Protein AF-B6TJ90-F1 (afdb_monomer)

InterPro domains:
  IPR001951 Histone H4 [PR00623] (85-96)
  IPR001951 Histone H4 [PR00623] (100-119)
  IPR001951 Histone H4 [PR00623] (120-140)
  IPR001951 Histone H4 [PR00623] (142-156)
  IPR001951 Histone H4 [PR00623] (157-169)
  IPR001951 Histone H4 [PR00623] (169-180)
  IPR001951 Histone H4 [PTHR10484] (84-182)
  IPR001951 Histone H4 [SM00417] (96-170)
  IPR001951 Histone H4 [cd22912] (102-180)
  IPR005455 Profilin, eukaryotic type [SM00392] (1-123)
  IPR005455 Profilin, eukaryotic type [cd00148] (2-82)
  IPR009072 Histone-fold [G3DSA:1.10.20.10] (100-183)
  IPR009072 Histone-fold [SSF47113] (84-182)
  IPR019809 Histone H4, conserved site [PS00047] (95-99)
  IPR027310 Profilin conserved site [PS00414] (1-8)
  IPR035425 CENP-T/Histone H4, histone fold [PF15511] (124-176)
  IPR036140 Profilin superfamily [SSF55770] (2-90)
  IPR048278 Profilin [PF00235] (1-90)

Mean predicted aligned error: 16.26 Å

Sequence (183 aa):
MSWQAYVDDHLLCDIEGQHLSAAAIVGHDGSVWAQSENFPELKPEEVAGMIKDFDEPGTLAPTGLFVGGTKYMVIQGEPGVVIRGKKGTGLGKGGAKRHRKVLRDNIQGITKPAIRRLARRGGVKRISGLIYEETRGVLKIFLENVIRDAVTYTEHARRKTVTAMDVVYALKRQGRTLYGFGG

Nearest PDB structures (foldseek):
  5fef-assembly1_A  TM=9.874E-01  e=3.430E-15  Zea mays
  3nul-assembly1_A  TM=9.889E-01  e=3.724E-13  unclassified
  6iqf-assembly1_A  TM=9.971E-01  e=1.241E-12  Arabidopsis thaliana
  7kyw-assembly1_A-2  TM=9.953E-01  e=2.490E-12  Phleum pratense
  6iqi-assembly1_A  TM=9.919E-01  e=3.209E-12  Arabidopsis thaliana

Secondary structure (DSSP, 8-state):
--HHHHIIIIISS-BTTB--S--EEE-TTS-EEEE-TTPPPPPHHHHHHHHHHHHSTTTTTTT-EEETTEEEEEEEEETTTEEEEE-S-S--SS----PPP----GGGGS-HHHHHHHHHHTT-----TTHHHHHHHHHHHHHHHHHHHHHHHHHHTT-SS--HHHHHHHHHHTT----S---

pLDDT: mean 88.93, std 11.3, range [44.31, 98.38]

Organism: Zea mays (NCBI:txid4577)

Structure (mmCIF, N/CA/C/O backbone):
data_AF-B6TJ90-F1
#
_entry.id   AF-B6TJ90-F1
#
loop_
_atom_site.group_PDB
_atom_site.id
_atom_site.type_symbol
_atom_site.label_atom_id
_atom_site.label_alt_id
_atom_site.label_comp_id
_atom_site.label_asym_id
_atom_site.label_entity_id
_atom_site.label_seq_id
_atom_site.pdbx_PDB_ins_code
_atom_site.Cartn_x
_atom_site.Cartn_y
_atom_site.Cartn_z
_atom_site.occupancy
_atom_site.B_iso_or_equiv
_atom_site.auth_seq_id
_atom_site.auth_comp_id
_atom_site.auth_asym_id
_atom_site.auth_atom_id
_atom_site.pdbx_PDB_model_num
ATOM 1 N N . MET A 1 1 ? -47.253 0.071 36.137 1.00 69.38 1 MET A N 1
ATOM 2 C CA . MET A 1 1 ? -46.081 -0.802 35.911 1.00 69.38 1 MET A CA 1
ATOM 3 C C . MET A 1 1 ? -44.948 -0.300 36.786 1.00 69.38 1 MET A C 1
ATOM 5 O O . MET A 1 1 ? -44.839 0.911 36.934 1.00 69.38 1 MET A O 1
ATOM 9 N N . SER A 1 2 ? -44.182 -1.187 37.423 1.00 90.44 2 SER A N 1
ATOM 10 C CA . SER A 1 2 ? -42.987 -0.786 38.178 1.00 90.44 2 SER A CA 1
ATOM 11 C C . SER A 1 2 ? -41.840 -0.470 37.215 1.00 90.44 2 SER A C 1
ATOM 13 O O . SER A 1 2 ? -41.801 -0.999 36.105 1.00 90.44 2 SER A O 1
ATOM 15 N N . TRP A 1 3 ? -40.894 0.373 37.637 1.00 90.06 3 TRP A N 1
ATOM 16 C CA . TRP A 1 3 ? -39.681 0.644 36.858 1.00 90.06 3 TRP A CA 1
ATOM 17 C C . TRP A 1 3 ? -38.870 -0.628 36.585 1.00 90.06 3 TRP A C 1
ATOM 19 O O . TRP A 1 3 ? -38.311 -0.769 35.502 1.00 90.06 3 TRP A O 1
ATOM 29 N N . GLN A 1 4 ? -38.879 -1.584 37.521 1.00 91.00 4 GLN A N 1
ATOM 30 C CA . GLN A 1 4 ? -38.207 -2.871 37.350 1.00 91.00 4 GLN A CA 1
ATOM 31 C C . GLN A 1 4 ? -38.829 -3.707 36.224 1.00 91.00 4 GLN A C 1
ATOM 33 O O . GLN A 1 4 ? -38.110 -4.138 35.332 1.00 91.00 4 GLN A O 1
ATOM 38 N N . ALA A 1 5 ? -40.163 -3.830 36.186 1.00 90.38 5 ALA A N 1
ATOM 39 C CA . ALA A 1 5 ? -40.848 -4.526 35.093 1.00 90.38 5 ALA A CA 1
ATOM 40 C C . ALA A 1 5 ? -40.569 -3.869 33.730 1.00 90.38 5 ALA A C 1
ATOM 42 O O . ALA A 1 5 ? -40.506 -4.536 32.707 1.00 90.38 5 ALA A O 1
ATOM 43 N N . TYR A 1 6 ? -40.346 -2.552 33.699 1.00 91.69 6 TYR A N 1
ATOM 44 C CA . TYR A 1 6 ? -39.963 -1.872 32.464 1.00 91.69 6 TYR A CA 1
ATOM 45 C C . TYR A 1 6 ? -38.572 -2.298 31.972 1.00 91.69 6 TYR A C 1
ATOM 47 O O . TYR A 1 6 ? -38.397 -2.565 30.785 1.00 91.69 6 TYR A O 1
ATOM 55 N N . VAL A 1 7 ? -37.584 -2.382 32.867 1.00 90.94 7 VAL A N 1
ATOM 56 C CA . VAL A 1 7 ? -36.233 -2.849 32.514 1.00 90.94 7 VAL A CA 1
ATOM 57 C C . VAL A 1 7 ? -36.278 -4.298 32.033 1.00 90.94 7 VAL A C 1
ATOM 59 O O . VAL A 1 7 ? -35.741 -4.598 30.966 1.00 90.94 7 VAL A O 1
ATOM 62 N N . ASP A 1 8 ? -36.956 -5.163 32.780 1.00 90.06 8 ASP A N 1
ATOM 63 C CA . ASP A 1 8 ? -36.972 -6.601 32.513 1.00 90.06 8 ASP A CA 1
ATOM 64 C C . ASP A 1 8 ? -37.752 -6.930 31.228 1.00 90.06 8 ASP A C 1
ATOM 66 O O . ASP A 1 8 ? -37.241 -7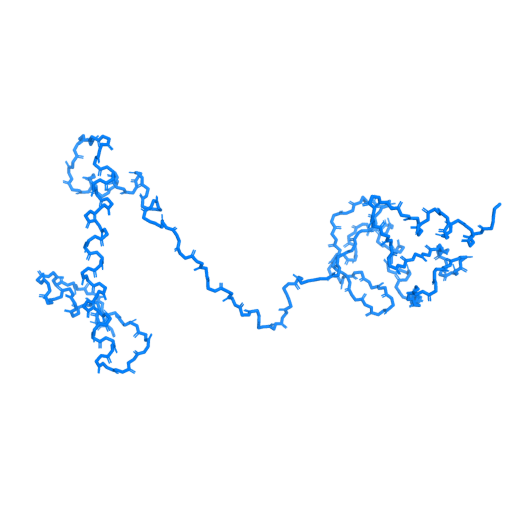.646 30.366 1.00 90.06 8 ASP A O 1
ATOM 70 N N . ASP A 1 9 ? -38.938 -6.339 31.043 1.00 88.69 9 ASP A N 1
ATOM 71 C CA . ASP A 1 9 ? -39.832 -6.694 29.932 1.00 88.69 9 ASP A CA 1
ATOM 72 C C . ASP A 1 9 ? -39.561 -5.894 28.645 1.00 88.69 9 ASP A C 1
ATOM 74 O O . ASP A 1 9 ? -39.881 -6.369 27.555 1.00 88.69 9 ASP A O 1
ATOM 78 N N . HIS A 1 10 ? -39.007 -4.674 28.738 1.00 89.44 10 HIS A N 1
ATOM 79 C CA . HIS A 1 10 ? -38.879 -3.767 27.582 1.00 89.44 10 HIS A CA 1
ATOM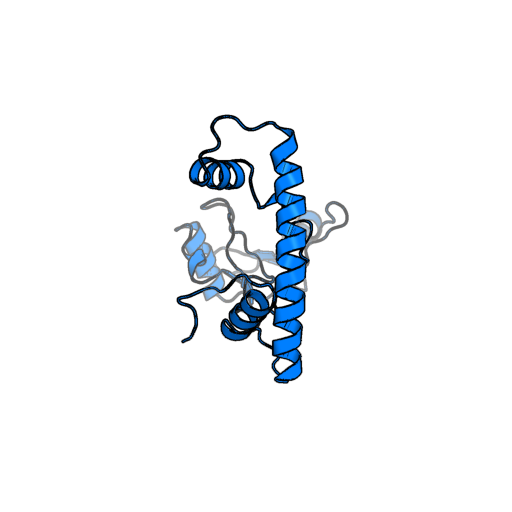 80 C C . HIS A 1 10 ? -37.437 -3.421 27.201 1.00 89.44 10 HIS A C 1
ATOM 82 O O . HIS A 1 10 ? -37.206 -3.061 26.048 1.00 89.44 10 HIS A O 1
ATOM 88 N N . LEU A 1 11 ? -36.470 -3.491 28.127 1.00 90.25 11 LEU A N 1
ATOM 89 C CA . LEU A 1 11 ? -35.058 -3.221 27.811 1.00 90.25 11 LEU A CA 1
ATOM 90 C C . LEU A 1 11 ? -34.249 -4.508 27.633 1.00 90.25 11 LEU A C 1
ATOM 92 O O . LEU A 1 11 ? -33.408 -4.577 26.741 1.00 90.25 11 LEU A O 1
ATOM 96 N N . LEU A 1 12 ? -34.493 -5.524 28.463 1.00 89.12 12 LEU A N 1
ATOM 97 C CA . LEU A 1 12 ? -33.816 -6.825 28.394 1.00 89.12 12 LEU A CA 1
ATOM 98 C C . LEU A 1 12 ? -34.537 -7.850 27.504 1.00 89.12 12 LEU A C 1
ATOM 100 O O . LEU A 1 12 ? -34.170 -9.025 27.507 1.00 89.12 12 LEU A O 1
ATOM 104 N N . CYS A 1 13 ? -35.540 -7.422 26.739 1.00 88.06 13 CYS A N 1
ATOM 105 C CA . CYS A 1 13 ? -36.259 -8.305 25.834 1.00 88.06 13 CYS A CA 1
ATOM 106 C C . CYS A 1 13 ? -35.357 -8.854 24.716 1.00 88.06 13 CYS A C 1
ATOM 108 O O . CYS A 1 13 ? -34.335 -8.268 24.349 1.00 88.06 13 CYS A O 1
ATOM 110 N N . ASP A 1 14 ? -35.750 -10.006 24.175 1.00 88.06 14 ASP A N 1
ATOM 111 C CA . ASP A 1 14 ? -35.092 -10.601 23.017 1.00 88.06 14 ASP A CA 1
ATOM 112 C C . ASP A 1 14 ? -35.491 -9.838 21.744 1.00 88.06 14 ASP A C 1
ATOM 114 O O . ASP A 1 14 ? -36.676 -9.701 21.423 1.00 88.06 14 ASP A O 1
ATOM 118 N N . ILE A 1 15 ? -34.489 -9.342 21.022 1.00 87.38 15 ILE A N 1
ATOM 119 C CA . ILE A 1 15 ? -34.633 -8.684 19.729 1.00 87.38 15 ILE A CA 1
ATOM 120 C C . ILE A 1 15 ? -33.856 -9.507 18.705 1.00 87.38 15 ILE A C 1
ATOM 122 O O . ILE A 1 15 ? -32.627 -9.483 18.669 1.00 87.38 15 ILE A O 1
ATOM 126 N N . GLU A 1 16 ? -34.580 -10.224 17.845 1.00 85.62 16 GLU A N 1
ATOM 127 C CA . GLU A 1 16 ? -34.006 -11.008 16.739 1.00 85.62 16 GLU A CA 1
ATOM 128 C C . GLU A 1 16 ? -32.943 -12.043 17.182 1.00 85.62 16 GLU A C 1
ATOM 130 O O . GLU A 1 16 ? -31.968 -12.303 16.472 1.00 85.62 16 GLU A O 1
ATOM 135 N N . GLY A 1 17 ? -33.127 -12.661 18.354 1.00 86.44 17 GLY A N 1
ATOM 136 C CA . GLY A 1 17 ? -32.198 -13.639 18.927 1.00 86.44 17 GLY A CA 1
ATOM 137 C C . GLY A 1 17 ? -31.003 -13.003 19.642 1.00 86.44 17 GLY A C 1
ATOM 138 O O . GLY A 1 17 ? -30.006 -13.684 19.898 1.00 86.44 17 GLY A O 1
ATOM 139 N N . GLN A 1 18 ? -31.061 -11.699 19.924 1.00 84.44 18 GLN A N 1
ATOM 140 C CA . GLN A 1 18 ? -30.053 -10.950 20.670 1.00 84.44 18 GLN A CA 1
ATOM 141 C C . GLN A 1 18 ? -30.681 -10.297 21.899 1.00 84.44 18 GLN A C 1
ATOM 143 O O . GLN A 1 18 ? -31.784 -9.767 21.842 1.00 84.44 18 GLN A O 1
ATOM 148 N N . HIS A 1 19 ? -29.941 -10.276 23.005 1.00 88.19 19 HIS A N 1
ATOM 149 C CA . HIS A 1 19 ? -30.363 -9.621 24.239 1.00 88.19 19 HIS A CA 1
ATOM 150 C C . HIS A 1 19 ? -29.276 -8.660 24.731 1.00 88.19 19 HIS A C 1
ATOM 152 O O . HIS A 1 19 ? -28.076 -8.873 24.511 1.00 88.19 19 HIS A O 1
ATOM 158 N N . LEU A 1 20 ? -29.681 -7.593 25.423 1.00 90.44 20 LEU A N 1
ATOM 159 C CA . LEU A 1 20 ? -28.729 -6.713 26.096 1.00 90.44 20 LEU A CA 1
ATOM 160 C C . LEU A 1 20 ? -28.027 -7.467 27.235 1.00 90.44 20 LEU A C 1
ATOM 162 O O . LEU A 1 20 ? -28.611 -8.322 27.900 1.00 90.44 20 LEU A O 1
ATOM 166 N N . SER A 1 21 ? -26.750 -7.156 27.467 1.00 90.25 21 SER A N 1
ATOM 167 C CA . SER A 1 21 ? -25.990 -7.752 28.578 1.00 90.25 21 SER A CA 1
ATOM 168 C C . SER A 1 21 ? -26.306 -7.102 29.928 1.00 90.25 21 SER A C 1
ATOM 170 O O . SER A 1 21 ? -26.164 -7.748 30.961 1.00 90.25 21 SER A O 1
ATOM 172 N N . ALA A 1 22 ? -26.689 -5.824 29.917 1.00 92.19 22 ALA A N 1
ATOM 173 C CA . ALA A 1 22 ? -27.109 -5.062 31.086 1.00 92.19 22 ALA A CA 1
ATOM 174 C C . ALA A 1 22 ? -27.952 -3.853 30.649 1.00 92.19 22 ALA A C 1
ATOM 176 O O . ALA A 1 22 ? -27.719 -3.300 29.570 1.00 92.19 22 ALA A O 1
ATOM 177 N N . ALA A 1 23 ? -28.892 -3.429 31.493 1.00 93.44 23 ALA A N 1
ATOM 178 C CA . ALA A 1 23 ? -29.742 -2.258 31.273 1.00 93.44 23 ALA A CA 1
ATOM 179 C C . ALA A 1 23 ? -30.105 -1.594 32.611 1.00 93.44 23 ALA A C 1
ATOM 181 O O . ALA A 1 23 ? -30.183 -2.269 33.637 1.00 93.44 23 ALA A O 1
ATOM 182 N N . ALA A 1 24 ? -30.330 -0.280 32.604 1.00 94.12 24 ALA A N 1
ATOM 183 C CA . ALA A 1 24 ? -30.794 0.461 33.773 1.00 94.12 24 ALA A CA 1
ATOM 184 C C . ALA A 1 24 ? -31.545 1.733 33.374 1.00 94.12 24 ALA A C 1
ATOM 186 O O . ALA A 1 24 ? -31.348 2.271 32.283 1.00 94.12 24 ALA A O 1
ATOM 187 N N . ILE A 1 25 ? -32.375 2.218 34.295 1.00 94.06 25 ILE A N 1
ATOM 188 C CA . ILE A 1 25 ? -33.027 3.525 34.262 1.00 94.06 25 ILE A CA 1
ATOM 189 C C . ILE A 1 25 ? -32.488 4.310 35.455 1.00 94.06 25 ILE A C 1
ATOM 191 O O . ILE A 1 25 ? -32.673 3.915 36.610 1.00 94.06 25 ILE A O 1
ATOM 195 N N . VAL A 1 26 ? -31.799 5.408 35.160 1.00 92.38 26 VAL A N 1
ATOM 196 C CA . VAL A 1 26 ? -31.088 6.229 36.143 1.00 92.38 26 VAL A CA 1
ATOM 197 C C . VAL A 1 26 ? -31.549 7.675 35.988 1.00 92.38 26 VAL A C 1
ATOM 199 O O . VAL A 1 26 ? -31.632 8.185 34.870 1.00 92.38 26 VAL A O 1
ATOM 202 N N . GLY A 1 27 ? -31.875 8.323 37.102 1.00 90.44 27 GLY A N 1
ATOM 203 C CA . GLY A 1 27 ? -32.188 9.743 37.158 1.00 90.44 27 GLY A CA 1
ATOM 204 C C . GLY A 1 27 ? -30.964 10.610 36.860 1.00 90.44 27 GLY A C 1
ATOM 205 O O . GLY A 1 27 ? -29.817 10.185 36.998 1.00 90.44 27 GLY A O 1
ATOM 206 N N . HIS A 1 28 ? -31.195 11.864 36.475 1.00 89.75 28 HIS A N 1
ATOM 207 C CA . HIS A 1 28 ? -30.110 12.814 36.186 1.00 89.75 28 HIS A CA 1
ATOM 208 C C . HIS A 1 28 ? -29.299 13.194 37.443 1.00 89.75 28 HIS A C 1
ATOM 210 O O . HIS A 1 28 ? -28.207 13.739 37.354 1.00 89.75 28 HIS A O 1
ATOM 216 N N . ASP A 1 29 ? -29.807 12.897 38.633 1.00 86.50 29 ASP A N 1
ATOM 217 C CA . ASP A 1 29 ? -29.089 13.019 39.902 1.00 86.50 29 ASP A CA 1
ATOM 218 C C . ASP A 1 29 ? -28.182 11.809 40.204 1.00 86.50 29 ASP A C 1
ATOM 220 O O . ASP A 1 29 ? -27.485 11.795 41.217 1.00 86.50 29 ASP A O 1
ATOM 224 N N . GLY A 1 30 ? -28.186 10.790 39.336 1.00 85.12 30 GLY A N 1
ATOM 225 C CA . GLY A 1 30 ? -27.489 9.521 39.537 1.00 85.12 30 GLY A CA 1
ATOM 226 C C . GLY A 1 30 ? -28.280 8.502 40.360 1.00 85.12 30 GLY A C 1
ATOM 227 O O . GLY A 1 30 ? -27.764 7.416 40.625 1.00 85.12 30 GLY A O 1
ATOM 228 N N . SER A 1 31 ? -29.523 8.809 40.754 1.00 90.00 31 SER A N 1
ATOM 229 C CA . SER A 1 31 ? -30.379 7.854 41.462 1.00 90.00 31 SER A CA 1
ATOM 230 C C . SER A 1 31 ? -30.810 6.714 40.535 1.00 90.00 31 SER A C 1
ATOM 232 O O . SER A 1 31 ? -31.319 6.937 39.440 1.00 90.00 31 SER A O 1
ATOM 234 N N . VAL A 1 32 ? -30.623 5.464 40.957 1.00 90.56 32 VAL A N 1
ATOM 235 C CA . VAL A 1 32 ? -31.038 4.298 40.163 1.00 90.56 32 VAL A CA 1
ATOM 236 C C . VAL A 1 32 ? -32.507 3.995 40.449 1.00 90.56 32 VAL A C 1
ATOM 238 O O . VAL A 1 32 ? -32.867 3.689 41.584 1.00 90.56 32 VAL A O 1
ATOM 241 N N . TRP A 1 33 ? -33.362 4.072 39.428 1.00 92.75 33 TRP A N 1
ATOM 242 C CA . TRP A 1 33 ? -34.794 3.764 39.558 1.00 92.75 33 TRP A CA 1
ATOM 243 C C . TRP A 1 33 ? -35.087 2.285 39.305 1.00 92.75 33 TRP A C 1
ATOM 245 O O . TRP A 1 33 ? -35.985 1.720 39.929 1.00 92.75 33 TRP A O 1
ATOM 255 N N . ALA A 1 34 ? -34.331 1.661 38.402 1.00 93.75 34 ALA A N 1
ATOM 256 C CA . ALA A 1 34 ? -34.330 0.222 38.157 1.00 93.75 34 ALA A CA 1
ATOM 257 C C . ALA A 1 34 ? -33.064 -0.185 37.397 1.00 93.75 34 ALA A C 1
ATOM 259 O O . ALA A 1 34 ? -32.545 0.594 36.595 1.00 93.75 34 ALA A O 1
ATOM 260 N N . GLN A 1 35 ? -32.578 -1.405 37.613 1.00 93.12 35 GLN A N 1
ATOM 261 C CA . GLN A 1 35 ? -31.408 -1.934 36.910 1.00 93.12 35 GLN A CA 1
ATOM 262 C C . GLN A 1 35 ? -31.455 -3.458 36.799 1.00 93.12 35 GLN A C 1
ATOM 264 O O . GLN A 1 35 ? -32.088 -4.135 37.606 1.00 93.12 35 GLN A O 1
ATOM 269 N N . SER A 1 36 ? -30.753 -3.995 35.805 1.00 92.25 36 SER A N 1
ATOM 270 C CA . SER A 1 36 ? -30.478 -5.426 35.671 1.00 92.25 36 SER A CA 1
ATOM 271 C C . SER A 1 36 ? -29.439 -5.890 36.698 1.00 92.25 36 SER A C 1
ATOM 273 O O . SER A 1 36 ? -28.566 -5.104 37.065 1.00 92.25 36 SER A O 1
ATOM 275 N N . GLU A 1 37 ? -29.437 -7.174 37.066 1.00 88.44 37 GLU A N 1
ATOM 276 C CA . GLU A 1 37 ? -28.492 -7.746 38.048 1.00 88.44 37 GLU A CA 1
ATOM 277 C C . GLU A 1 37 ? -27.010 -7.479 37.725 1.00 88.44 37 GLU A C 1
ATOM 279 O O . GLU A 1 37 ? -26.207 -7.250 38.623 1.00 88.44 37 GLU A O 1
ATOM 284 N N . ASN A 1 38 ? -26.652 -7.458 36.436 1.00 88.38 38 ASN A N 1
ATOM 285 C CA . ASN A 1 38 ? -25.273 -7.281 35.967 1.00 88.38 38 ASN A CA 1
ATOM 286 C C . ASN A 1 38 ? -24.930 -5.830 35.585 1.00 88.38 38 ASN A C 1
ATOM 288 O O . ASN A 1 38 ? -23.935 -5.596 34.890 1.00 88.38 38 ASN A O 1
ATOM 292 N N . PHE A 1 39 ? -25.755 -4.849 35.968 1.00 90.56 39 PHE A N 1
ATOM 293 C CA . PHE A 1 39 ? -25.481 -3.455 35.631 1.00 90.56 39 PHE A CA 1
ATOM 294 C C . PHE A 1 39 ? -24.320 -2.905 36.480 1.00 90.56 39 PHE A C 1
ATOM 296 O O . PHE A 1 39 ? -24.335 -3.045 37.703 1.00 90.56 39 PHE A O 1
ATOM 303 N N . PRO A 1 40 ? -23.290 -2.300 35.861 1.00 90.50 40 PRO A N 1
ATOM 304 C CA . PRO A 1 40 ? -22.155 -1.760 36.596 1.00 90.50 40 PRO A CA 1
ATOM 305 C C . PRO A 1 40 ? -22.545 -0.517 37.408 1.00 90.50 40 PRO A C 1
ATOM 307 O O . PRO A 1 40 ? -23.311 0.325 36.945 1.00 90.50 40 PRO A O 1
ATOM 310 N N . GLU A 1 41 ? -21.961 -0.367 38.595 1.00 89.31 41 GLU A N 1
ATOM 311 C CA . GLU A 1 41 ? -22.194 0.795 39.456 1.00 89.31 41 GLU A CA 1
ATOM 312 C C . GLU A 1 41 ? -21.617 2.073 38.826 1.00 89.31 41 GLU A C 1
ATOM 314 O O . GLU A 1 41 ? -20.417 2.156 38.549 1.00 89.31 41 GLU A O 1
ATOM 319 N N . LEU A 1 42 ? -22.475 3.070 38.590 1.00 90.31 42 LEU A N 1
ATOM 320 C CA . LEU A 1 42 ? -22.085 4.358 38.019 1.00 90.31 42 LEU A CA 1
ATOM 321 C C . LEU A 1 42 ? -21.510 5.274 39.094 1.00 90.31 42 LEU A C 1
ATOM 323 O O . LEU A 1 42 ? -22.122 5.493 40.139 1.00 90.31 42 LEU A O 1
ATOM 327 N N . LYS A 1 43 ? -20.357 5.880 38.810 1.00 90.56 43 LYS A N 1
ATOM 328 C CA . LYS A 1 43 ? -19.806 6.914 39.696 1.00 90.56 43 LYS A CA 1
ATOM 329 C C . LYS A 1 43 ? -20.500 8.259 39.444 1.00 90.56 43 LYS A C 1
ATOM 331 O O . LYS A 1 43 ? -20.805 8.563 38.291 1.00 90.56 43 LYS A O 1
ATOM 336 N N . PRO A 1 44 ? -20.651 9.130 40.460 1.00 89.19 44 PRO A N 1
ATOM 337 C CA . PRO A 1 44 ? -21.249 10.457 40.274 1.00 89.19 44 PRO A CA 1
ATOM 338 C C . PRO A 1 44 ? -20.558 11.299 39.188 1.00 89.19 44 PRO A C 1
ATOM 340 O O . PRO A 1 44 ? -21.214 12.007 38.429 1.00 89.19 44 PRO A O 1
ATOM 343 N N . GLU A 1 45 ? -19.233 11.173 39.062 1.00 90.00 45 GLU A N 1
ATOM 344 C CA . GLU A 1 45 ? -18.438 11.842 38.021 1.00 90.00 45 GLU A CA 1
ATOM 345 C C . GLU A 1 45 ? -18.795 11.372 36.601 1.00 90.00 45 GLU A C 1
ATOM 347 O O . GLU A 1 45 ? -18.764 12.162 35.658 1.00 90.00 45 GLU A O 1
ATOM 352 N N . GLU A 1 46 ? -19.152 10.093 36.441 1.00 91.69 46 GLU A N 1
ATOM 353 C CA . GLU A 1 46 ? -19.543 9.515 35.152 1.00 91.69 46 GLU A CA 1
ATOM 354 C C . GLU A 1 46 ? -20.912 10.050 34.725 1.00 91.69 46 GLU A C 1
ATOM 356 O O . GLU A 1 46 ? -21.070 10.479 33.583 1.00 91.69 46 GLU A O 1
ATOM 361 N N . VAL A 1 47 ? -21.870 10.105 35.658 1.00 91.62 47 VAL A N 1
ATOM 362 C CA . VAL A 1 47 ? -23.212 10.662 35.420 1.00 91.62 47 VAL A CA 1
ATOM 363 C C . VAL A 1 47 ? -23.126 12.148 35.066 1.00 91.62 47 VAL A C 1
ATOM 365 O O . VAL A 1 47 ? -23.693 12.574 34.061 1.00 91.62 47 VAL A O 1
ATOM 368 N N . ALA A 1 48 ? -22.348 12.925 35.826 1.00 91.25 48 ALA A N 1
ATOM 369 C CA . ALA A 1 48 ? -22.122 14.341 35.538 1.00 91.25 48 ALA A CA 1
ATOM 370 C C . ALA A 1 48 ? -21.479 14.555 34.156 1.00 91.25 48 ALA A C 1
ATOM 372 O O . ALA A 1 48 ? -21.860 15.471 33.428 1.00 91.25 48 ALA A O 1
ATOM 373 N N . GLY A 1 49 ? -20.536 13.691 33.767 1.00 90.62 49 GLY A N 1
ATOM 374 C CA . GLY A 1 49 ? -19.930 13.711 32.436 1.00 90.62 49 GLY A CA 1
ATOM 375 C C . GLY A 1 49 ? -20.925 13.411 31.312 1.00 90.62 49 GLY A C 1
ATOM 376 O O . GLY A 1 49 ? -20.883 14.079 30.282 1.00 90.62 49 GLY A O 1
ATOM 377 N N . MET A 1 50 ? -21.831 12.445 31.504 1.00 91.81 50 MET A N 1
ATOM 378 C CA . MET A 1 50 ? -22.884 12.125 30.528 1.00 91.81 50 MET A CA 1
ATOM 379 C C . MET A 1 50 ? -23.862 13.285 30.352 1.00 91.81 50 MET A C 1
ATOM 381 O O . MET A 1 50 ? -24.157 13.656 29.222 1.00 91.81 50 MET A O 1
ATOM 385 N N . ILE A 1 51 ? -24.319 13.891 31.450 1.00 92.56 51 ILE A N 1
ATOM 386 C CA . ILE A 1 51 ? -25.228 15.048 31.407 1.00 92.56 51 ILE A CA 1
ATOM 387 C C . ILE A 1 51 ? -24.557 16.227 30.712 1.00 92.56 51 ILE A C 1
ATOM 389 O O . ILE A 1 51 ? -25.152 16.841 29.832 1.00 92.56 51 ILE A O 1
ATOM 393 N N . LYS A 1 52 ? -23.279 16.475 31.017 1.00 92.12 52 LYS A N 1
ATOM 394 C CA . LYS A 1 52 ? -22.513 17.511 30.328 1.00 92.12 52 LYS A CA 1
ATOM 395 C C . LYS A 1 52 ? -22.418 17.266 28.819 1.00 92.12 52 LYS A C 1
ATOM 397 O O . LYS A 1 52 ? -22.454 18.226 28.065 1.00 92.12 52 LYS A O 1
ATOM 402 N N . ASP A 1 53 ? -22.306 16.021 28.360 1.00 91.00 53 ASP A N 1
ATOM 403 C CA . ASP A 1 53 ? -22.294 15.709 26.921 1.00 91.00 53 ASP A CA 1
ATOM 404 C C . ASP A 1 53 ? -23.673 15.852 26.265 1.00 91.00 53 ASP A C 1
ATOM 406 O O . ASP A 1 53 ? -23.751 16.139 25.073 1.00 91.00 53 ASP A O 1
ATOM 410 N N . PHE A 1 54 ? -24.760 15.715 27.028 1.00 91.88 54 PHE A N 1
ATOM 411 C CA . PHE A 1 54 ? -26.096 16.073 26.550 1.00 91.88 54 PHE A CA 1
ATOM 412 C C . PHE A 1 54 ? -26.265 17.592 26.398 1.00 91.88 54 PHE A C 1
ATOM 414 O O . PHE A 1 54 ? -26.779 18.030 25.368 1.00 91.88 54 PHE A O 1
ATOM 421 N N . ASP A 1 55 ? -25.799 18.379 27.373 1.00 91.69 55 ASP A N 1
ATOM 422 C CA . ASP A 1 55 ? -25.856 19.849 27.336 1.00 91.69 55 ASP A CA 1
ATOM 423 C C . ASP A 1 55 ? -24.889 20.441 26.291 1.00 91.69 55 ASP A C 1
ATOM 425 O O . ASP A 1 55 ? -25.226 21.369 25.553 1.00 91.69 55 ASP A O 1
ATOM 429 N N . GLU A 1 56 ? -23.683 19.877 26.204 1.00 90.69 56 GLU A N 1
ATOM 430 C CA . GLU A 1 56 ? -22.594 20.269 25.308 1.00 90.69 56 GLU A CA 1
ATOM 431 C C . GLU A 1 56 ? -22.116 19.049 24.489 1.00 90.69 56 GLU A C 1
ATOM 433 O O . GLU A 1 56 ? -21.155 18.363 24.876 1.00 90.69 56 GLU A O 1
ATOM 438 N N . PRO A 1 57 ? -22.748 18.773 23.329 1.00 88.56 57 PRO A N 1
ATOM 439 C CA . PRO A 1 57 ? -22.427 17.609 22.509 1.00 88.56 57 PRO A CA 1
ATOM 440 C C . PRO A 1 57 ? -20.955 17.539 22.096 1.00 88.56 57 PRO A C 1
ATOM 442 O O . PRO A 1 57 ? -20.433 18.433 21.425 1.00 88.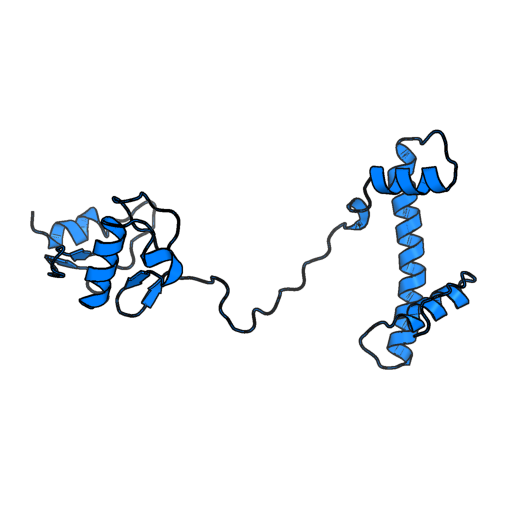56 57 PRO A O 1
ATOM 445 N N . GLY A 1 58 ? -20.294 16.428 22.433 1.00 83.69 58 GLY A N 1
ATOM 446 C CA . GLY A 1 58 ? -18.915 16.136 22.035 1.00 83.69 58 GLY A CA 1
ATOM 447 C C . GLY A 1 58 ? -17.873 16.361 23.130 1.00 83.69 58 GLY A C 1
ATOM 448 O O . GLY A 1 58 ? -16.687 16.117 22.886 1.00 83.69 58 GLY A O 1
ATOM 449 N N . THR A 1 59 ? -18.276 16.760 24.338 1.00 87.81 59 THR A N 1
ATOM 450 C CA . THR A 1 59 ? -17.365 16.896 25.487 1.00 87.81 59 THR A CA 1
ATOM 451 C C . THR A 1 59 ? -16.756 15.561 25.922 1.00 87.81 59 THR A C 1
ATOM 453 O O . THR A 1 59 ? -15.603 15.540 26.365 1.00 87.81 59 THR A O 1
ATOM 456 N N . LEU A 1 60 ? -17.454 14.437 25.718 1.00 87.88 60 LEU A N 1
ATOM 457 C CA . LEU A 1 60 ? -16.931 13.093 26.004 1.00 87.88 60 LEU A CA 1
ATOM 458 C C . LEU A 1 60 ? -16.128 12.476 24.851 1.00 87.88 60 LEU A C 1
ATOM 460 O O . LEU A 1 60 ? -15.446 11.470 25.053 1.00 87.88 60 LEU A O 1
ATOM 464 N N . ALA A 1 61 ? -16.150 13.051 23.646 1.00 84.75 61 ALA A N 1
ATOM 465 C CA . ALA A 1 61 ? -15.398 12.518 22.508 1.00 84.75 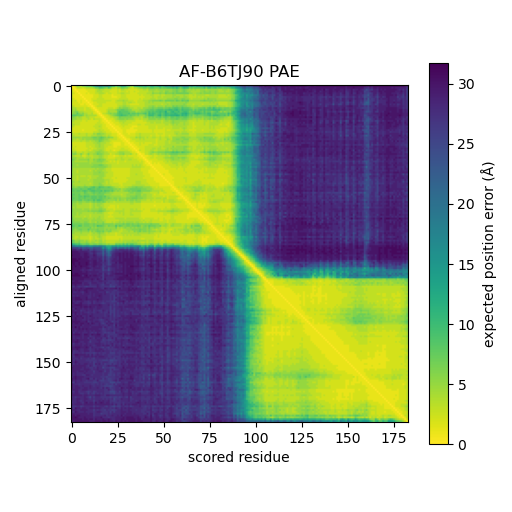61 ALA A CA 1
ATOM 466 C C . ALA A 1 61 ? -13.869 12.426 22.741 1.00 84.75 61 ALA A C 1
ATOM 468 O O . ALA A 1 61 ? -13.293 11.375 22.434 1.00 84.75 61 ALA A O 1
ATOM 469 N N . PRO A 1 62 ? -13.177 13.448 23.294 1.00 85.56 62 PRO A N 1
ATOM 470 C CA . PRO A 1 62 ? -11.729 13.378 23.518 1.00 85.56 62 PRO A CA 1
ATOM 471 C C . PRO A 1 62 ? -11.328 12.513 24.727 1.00 85.56 62 PRO A C 1
ATOM 473 O O . PRO A 1 62 ? -10.272 11.873 24.712 1.00 85.56 62 PRO A O 1
ATOM 476 N N . THR A 1 63 ? -12.143 12.479 25.781 1.00 84.75 63 THR A N 1
ATOM 477 C CA . THR A 1 63 ? -11.837 11.794 27.051 1.00 84.75 63 THR A CA 1
ATOM 478 C C . THR A 1 63 ? -12.329 10.344 27.069 1.00 84.75 63 THR A C 1
ATOM 480 O O . THR A 1 63 ? -11.644 9.467 27.611 1.00 84.75 63 THR A O 1
ATOM 483 N N . GLY A 1 64 ? -13.430 10.067 26.370 1.00 87.62 64 GLY A N 1
ATOM 484 C CA . GLY A 1 64 ? -14.167 8.807 26.328 1.00 87.62 64 GLY A CA 1
ATOM 485 C C . GLY A 1 64 ? -15.315 8.760 27.336 1.00 87.62 64 GLY A C 1
ATOM 486 O O . GLY A 1 64 ? -15.277 9.418 28.370 1.00 87.62 64 GLY A O 1
ATOM 487 N N . LEU A 1 65 ? -16.315 7.933 27.036 1.00 90.12 65 LEU A N 1
ATOM 488 C CA . LEU A 1 65 ? -17.453 7.652 27.910 1.00 90.12 65 LEU A CA 1
ATOM 489 C C . LEU A 1 65 ? -17.046 6.593 28.940 1.00 90.12 65 LEU A C 1
ATOM 491 O O . LEU A 1 65 ? -16.569 5.528 28.553 1.00 90.12 65 LEU A O 1
ATOM 495 N N . PHE A 1 66 ? -17.237 6.850 30.230 1.00 90.19 66 PHE A N 1
ATOM 496 C CA . PHE A 1 66 ? -16.955 5.881 31.290 1.00 90.19 66 PHE A CA 1
ATOM 497 C C . PHE A 1 66 ? -18.259 5.370 31.902 1.00 90.19 66 PHE A C 1
ATOM 499 O O . PHE A 1 66 ? -19.159 6.154 32.175 1.00 90.19 66 PHE A O 1
ATOM 506 N N . VAL A 1 67 ? -18.358 4.050 32.071 1.00 90.94 67 VAL A N 1
ATOM 507 C CA . VAL A 1 67 ? -19.500 3.370 32.698 1.00 90.94 67 VAL A CA 1
ATOM 508 C C . VAL A 1 67 ? -18.932 2.322 33.652 1.00 90.94 67 VAL A C 1
ATOM 510 O O . VAL A 1 67 ? -18.332 1.339 33.194 1.00 90.94 67 VAL A O 1
ATOM 513 N N . GLY A 1 68 ? -19.042 2.553 34.961 1.00 87.94 68 GLY A N 1
ATOM 514 C CA . GLY A 1 68 ? -18.484 1.679 35.996 1.00 87.94 68 GLY A CA 1
ATOM 515 C C . GLY A 1 68 ? -16.981 1.465 35.856 1.00 87.94 68 GLY A C 1
ATOM 516 O O . GLY A 1 68 ? -16.490 0.334 35.842 1.00 87.94 68 GLY A O 1
ATOM 517 N N . GLY A 1 69 ? -16.238 2.552 35.636 1.00 85.25 69 GLY A N 1
ATOM 518 C CA . GLY A 1 69 ? -14.785 2.551 35.445 1.00 85.25 69 GLY A CA 1
ATOM 519 C C . GLY A 1 69 ? -14.307 1.985 34.105 1.00 85.25 69 GLY A C 1
ATOM 520 O O . GLY A 1 69 ? -13.121 2.063 33.781 1.00 85.25 69 GLY A O 1
ATOM 521 N N . THR A 1 70 ? -15.204 1.442 33.284 1.00 87.50 70 THR A N 1
ATOM 522 C CA . THR A 1 70 ? -14.867 0.965 31.945 1.00 87.50 70 THR A CA 1
ATOM 523 C C . THR A 1 70 ? -14.954 2.105 30.937 1.00 87.50 70 THR A C 1
ATOM 525 O O . THR A 1 70 ? -16.013 2.702 30.773 1.00 87.50 70 THR A O 1
ATOM 528 N N . LYS A 1 71 ? -13.876 2.336 30.177 1.00 88.81 71 LYS A N 1
ATOM 529 C CA . LYS A 1 71 ? -13.848 3.307 29.072 1.00 88.81 71 LYS A CA 1
ATOM 530 C C . LYS A 1 71 ? -14.470 2.756 27.781 1.00 88.81 71 LYS A C 1
ATOM 532 O O . LYS A 1 71 ? -14.080 1.692 27.295 1.00 88.81 71 LYS A O 1
ATOM 537 N N . TYR A 1 72 ? -15.340 3.549 27.170 1.00 89.25 72 TYR A N 1
ATOM 538 C CA . TYR A 1 72 ? -15.956 3.371 25.859 1.00 89.25 72 TYR A CA 1
ATOM 539 C C . TYR A 1 72 ? -15.522 4.519 24.936 1.00 89.25 72 TYR A C 1
ATOM 541 O O . TYR A 1 72 ? -15.439 5.681 25.339 1.00 89.25 72 TYR A O 1
ATOM 549 N N . MET A 1 73 ? -15.230 4.204 23.674 1.00 87.75 73 MET A N 1
ATOM 550 C CA . MET A 1 73 ? -14.977 5.219 22.650 1.00 87.75 73 MET A CA 1
ATOM 551 C C . MET A 1 73 ? -16.314 5.795 22.187 1.00 87.75 73 MET A C 1
ATOM 553 O O . MET A 1 73 ? -17.165 5.033 21.728 1.00 87.75 73 MET A O 1
ATOM 557 N N . VAL A 1 74 ? -16.491 7.111 22.293 1.00 87.69 74 VAL A N 1
ATOM 558 C CA . VAL A 1 74 ? -17.693 7.785 21.787 1.00 87.69 74 VAL A CA 1
ATOM 559 C C . VAL A 1 74 ? -17.727 7.660 20.263 1.00 87.69 74 VAL A C 1
ATOM 561 O O . VAL A 1 74 ? -16.726 7.898 19.584 1.00 87.69 74 VAL A O 1
ATOM 564 N N . ILE A 1 75 ? -18.866 7.230 19.729 1.00 88.31 75 ILE A N 1
ATOM 565 C CA . ILE A 1 75 ? -19.142 7.127 18.292 1.00 88.31 75 ILE A CA 1
ATOM 566 C C . ILE A 1 75 ? -20.324 8.033 17.937 1.00 88.31 75 ILE A C 1
ATOM 568 O O . ILE A 1 75 ? -20.947 8.621 18.815 1.00 88.31 75 ILE A O 1
ATOM 572 N N . GLN A 1 76 ? -20.638 8.154 16.646 1.00 82.75 76 GLN A N 1
ATOM 573 C CA . GLN A 1 76 ? -21.699 9.041 16.173 1.00 82.75 76 GLN A CA 1
ATOM 574 C C . GLN A 1 76 ? -23.069 8.682 16.787 1.00 82.75 76 GLN A C 1
ATOM 576 O O . GLN A 1 76 ? -23.665 7.644 16.471 1.00 82.75 76 GLN A O 1
ATOM 581 N N . GLY A 1 77 ? -23.543 9.560 17.670 1.00 85.38 77 GLY A N 1
ATOM 582 C CA . GLY A 1 77 ? -24.888 9.583 18.243 1.00 85.38 77 GLY A CA 1
ATOM 583 C C . GLY A 1 77 ? -25.705 10.773 17.730 1.00 85.38 77 GLY A C 1
ATOM 584 O O . GLY A 1 77 ? -25.300 11.442 16.776 1.00 85.38 77 GLY A O 1
ATOM 585 N N . GLU A 1 78 ? -26.850 11.024 18.361 1.00 87.88 78 GLU A N 1
ATOM 586 C CA . GLU A 1 78 ? -27.699 12.189 18.086 1.00 87.88 78 GLU A CA 1
ATOM 587 C C . GLU A 1 78 ? -27.417 13.275 19.137 1.00 87.88 78 GLU A C 1
ATOM 589 O O . GLU A 1 78 ? -27.625 13.017 20.327 1.00 87.88 78 GLU A O 1
ATOM 594 N N . PRO A 1 79 ? -26.925 14.467 18.740 1.00 87.06 79 PRO A N 1
ATOM 595 C CA . PRO A 1 79 ? -26.584 15.538 19.678 1.00 87.06 79 PRO A CA 1
ATOM 596 C C . PRO A 1 79 ? -27.759 15.897 20.597 1.00 87.06 79 PRO A C 1
ATOM 598 O O . PRO A 1 79 ? -28.850 16.181 20.109 1.00 87.06 79 PRO A O 1
ATOM 601 N N . GLY A 1 80 ? -27.539 15.872 21.914 1.00 87.75 80 GLY A N 1
ATOM 602 C CA . GLY A 1 80 ? -28.562 16.198 22.916 1.00 87.75 80 GLY A CA 1
ATOM 603 C C . GLY A 1 80 ? -29.653 15.137 23.125 1.00 87.75 80 GLY A C 1
ATOM 604 O O . GLY A 1 80 ? -30.544 15.358 23.938 1.00 87.75 80 GLY A O 1
ATOM 605 N N . VAL A 1 81 ? -29.597 13.990 22.431 1.00 89.81 81 VAL A N 1
ATOM 606 C CA . VAL A 1 81 ? -30.637 12.941 22.511 1.00 89.81 81 VAL A CA 1
ATOM 607 C C . VAL A 1 81 ? -30.058 11.555 22.788 1.00 89.81 81 VAL A C 1
ATOM 609 O O . VAL A 1 81 ? -30.584 10.830 23.629 1.00 89.81 81 VAL A O 1
ATOM 612 N N . VAL A 1 82 ? -28.960 11.169 22.124 1.00 92.12 82 VAL A N 1
ATOM 613 C CA . VAL A 1 82 ? -28.374 9.825 22.260 1.00 92.12 82 VAL A CA 1
ATOM 614 C C . VAL A 1 82 ? -26.851 9.873 22.245 1.00 92.12 82 VAL A C 1
ATOM 616 O O . VAL A 1 82 ? -26.243 10.217 21.230 1.00 92.12 82 VAL A O 1
ATOM 619 N N . ILE A 1 83 ? -26.232 9.375 23.315 1.00 91.19 83 ILE A N 1
ATOM 620 C CA . ILE A 1 83 ? -24.794 9.091 23.373 1.00 91.19 83 ILE A CA 1
ATOM 621 C C . ILE A 1 83 ? -24.572 7.618 23.027 1.00 91.19 83 ILE A C 1
ATOM 623 O O . ILE A 1 83 ? -25.184 6.724 23.610 1.00 91.19 83 ILE A O 1
ATOM 627 N N . ARG A 1 84 ? -23.674 7.341 22.075 1.00 92.25 84 ARG A N 1
ATOM 628 C CA . ARG A 1 84 ? -23.295 5.971 21.702 1.00 92.25 84 ARG A CA 1
ATOM 629 C C . ARG A 1 84 ? -21.824 5.729 22.012 1.00 92.25 84 ARG A C 1
ATOM 631 O O . ARG A 1 84 ? -20.958 6.494 21.593 1.00 92.25 84 ARG A O 1
ATOM 638 N N . GLY A 1 85 ? -21.536 4.633 22.710 1.00 90.12 85 GLY A N 1
ATOM 639 C CA . GLY A 1 85 ? -20.182 4.214 23.065 1.00 90.12 85 GLY A CA 1
ATOM 640 C C . GLY A 1 85 ? -19.847 2.831 22.513 1.00 90.12 85 GLY A C 1
ATOM 641 O O . GLY A 1 85 ? -20.682 1.932 22.510 1.00 90.12 85 GLY A O 1
ATOM 642 N N . LYS A 1 86 ? -18.603 2.632 22.071 1.00 88.25 86 LYS A N 1
ATOM 643 C CA . LYS A 1 86 ? -18.082 1.327 21.645 1.00 88.25 86 LYS A CA 1
ATOM 644 C C . LYS A 1 86 ? -16.934 0.882 22.549 1.00 88.25 86 LYS A C 1
ATOM 646 O O . LYS A 1 86 ? -15.905 1.554 22.627 1.00 88.25 86 LYS A O 1
ATOM 651 N N . LYS A 1 87 ? -17.089 -0.288 23.177 1.00 80.81 87 LYS A N 1
ATOM 652 C CA . LYS A 1 87 ? -16.029 -1.026 23.885 1.00 80.81 87 LYS A CA 1
ATOM 653 C C . LYS A 1 87 ? -15.613 -2.216 23.029 1.00 80.81 87 LYS A C 1
ATOM 655 O O . LYS A 1 87 ? -16.427 -3.060 22.680 1.00 80.81 87 LYS A O 1
ATOM 660 N N . GLY A 1 88 ? -14.351 -2.244 22.624 1.00 67.00 88 GLY A N 1
ATOM 661 C CA . GLY A 1 88 ? -13.807 -3.214 21.671 1.00 67.00 88 GLY A CA 1
ATOM 662 C C . GLY A 1 88 ? -12.557 -2.648 21.009 1.00 67.00 88 GLY A C 1
ATOM 663 O O . GLY A 1 88 ? -12.236 -1.487 21.244 1.00 67.00 88 GLY A O 1
ATOM 664 N N . THR A 1 89 ? -11.842 -3.452 20.215 1.00 50.66 89 THR A N 1
ATOM 665 C CA . THR A 1 89 ? -10.504 -3.166 19.653 1.00 50.66 89 THR A CA 1
ATOM 666 C C . THR A 1 89 ? -10.444 -1.912 18.765 1.00 50.66 89 THR A C 1
ATOM 668 O O . THR A 1 89 ? -10.311 -1.988 17.545 1.00 50.66 89 THR A O 1
ATOM 671 N N . GLY A 1 90 ? -10.513 -0.739 19.384 1.00 46.44 90 GLY A N 1
ATOM 672 C CA . GLY A 1 90 ? -9.946 0.502 18.898 1.00 46.44 90 GLY A CA 1
ATOM 673 C C . GLY A 1 90 ? -8.487 0.530 19.329 1.00 46.44 90 GLY A C 1
ATOM 674 O O . GLY A 1 90 ? -8.203 0.585 20.519 1.00 46.44 90 GLY A O 1
ATOM 675 N N . LEU A 1 91 ? -7.599 0.386 18.342 1.00 50.56 91 LEU A N 1
ATOM 676 C CA . LEU A 1 91 ? -6.155 0.661 18.333 1.00 50.56 91 LEU A CA 1
ATOM 677 C C . LEU A 1 91 ? -5.550 1.038 19.699 1.00 50.56 91 LEU A C 1
ATOM 679 O O . LEU A 1 91 ? -5.212 2.192 19.960 1.00 50.56 91 LEU A O 1
ATOM 683 N N . GLY A 1 92 ? -5.385 0.038 20.564 1.00 46.28 92 GLY A N 1
ATOM 684 C CA . GLY A 1 92 ? -4.626 0.188 21.794 1.00 46.28 92 GLY A CA 1
ATOM 685 C C . GLY A 1 92 ? -3.182 0.567 21.471 1.00 46.28 92 GLY A C 1
ATOM 686 O O . GLY A 1 92 ? -2.554 -0.002 20.572 1.00 46.28 92 GLY A O 1
ATOM 687 N N . LYS A 1 93 ? -2.640 1.524 22.227 1.00 53.06 93 LYS A N 1
ATOM 688 C CA . LYS A 1 93 ? -1.195 1.690 22.381 1.00 53.06 93 LYS A CA 1
ATOM 689 C C . LYS A 1 93 ? -0.631 0.357 22.891 1.00 53.06 93 LYS A C 1
ATOM 691 O O . LYS A 1 93 ? -0.762 0.047 24.066 1.00 53.06 93 LYS A O 1
ATOM 696 N N . GLY A 1 94 ? -0.059 -0.440 21.990 1.00 44.31 94 GLY A N 1
ATOM 697 C CA . GLY A 1 94 ? 0.559 -1.725 22.320 1.00 44.31 94 GLY A CA 1
ATOM 698 C C . GLY A 1 94 ? 0.363 -2.786 21.241 1.00 44.31 94 GLY A C 1
ATOM 699 O O . GLY A 1 94 ? -0.632 -3.498 21.231 1.00 44.31 94 GLY A O 1
ATOM 700 N N . GLY A 1 95 ? 1.345 -2.911 20.343 1.00 54.72 95 GLY A N 1
ATOM 701 C CA . GLY A 1 95 ? 1.688 -4.188 19.708 1.00 54.72 95 GLY A CA 1
ATOM 702 C C . GLY A 1 95 ? 0.588 -4.930 18.944 1.00 54.72 95 GLY A C 1
ATOM 703 O O . GLY A 1 95 ? 0.506 -6.151 19.055 1.00 54.72 95 GLY A O 1
ATOM 704 N N . ALA A 1 96 ? -0.213 -4.251 18.118 1.00 54.28 96 ALA A N 1
ATOM 705 C CA . ALA A 1 96 ? -0.990 -4.950 17.098 1.00 54.28 96 ALA A CA 1
ATOM 706 C C . ALA A 1 96 ? -0.017 -5.689 16.159 1.00 54.28 96 ALA A C 1
ATOM 708 O O . ALA A 1 96 ? 0.631 -5.071 15.308 1.00 54.28 96 ALA A O 1
ATOM 709 N N . LYS A 1 97 ? 0.110 -7.016 16.308 1.00 61.84 97 LYS A N 1
ATOM 710 C CA . LYS A 1 97 ? 0.774 -7.851 15.302 1.00 61.84 97 LYS A CA 1
ATOM 711 C C . LYS A 1 97 ? -0.012 -7.683 14.011 1.00 61.84 97 LYS A C 1
ATOM 713 O O . LYS A 1 97 ? -1.114 -8.201 13.852 1.00 61.84 97 LYS A O 1
ATOM 718 N N . ARG A 1 98 ? 0.559 -6.906 13.093 1.00 57.62 98 ARG A N 1
ATOM 719 C CA . ARG A 1 98 ? 0.019 -6.704 11.754 1.00 57.62 98 ARG A CA 1
ATOM 720 C C . ARG A 1 98 ? -0.042 -8.080 11.097 1.00 57.62 98 ARG A C 1
ATOM 722 O O . ARG A 1 98 ? 0.998 -8.635 10.745 1.00 57.62 98 ARG A O 1
ATOM 729 N N . HIS A 1 99 ? -1.240 -8.641 10.946 1.00 58.81 99 HIS A N 1
ATOM 730 C CA . HIS A 1 99 ? -1.412 -9.790 10.067 1.00 58.81 99 HIS 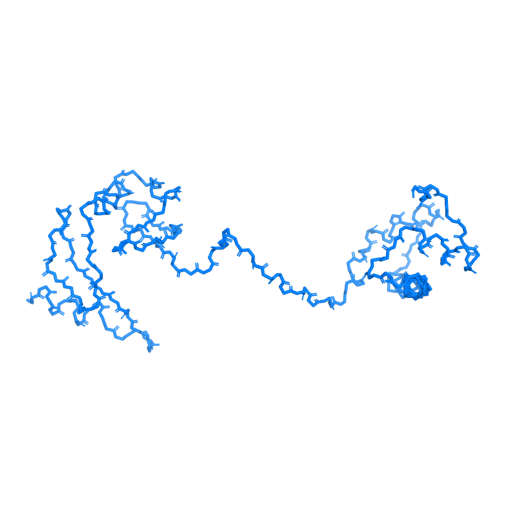A CA 1
ATOM 731 C C . HIS A 1 99 ? -0.850 -9.391 8.700 1.00 58.81 99 HIS A C 1
ATOM 733 O O . HIS A 1 99 ? -1.220 -8.352 8.140 1.00 58.81 99 HIS A O 1
ATOM 739 N N . ARG A 1 100 ? 0.132 -10.159 8.212 1.00 62.91 100 ARG A N 1
ATOM 740 C CA . ARG A 1 100 ? 0.766 -9.912 6.916 1.00 62.91 100 ARG A CA 1
ATOM 741 C C . ARG A 1 100 ? -0.347 -9.868 5.875 1.00 62.91 100 ARG A C 1
ATOM 743 O O . ARG A 1 100 ? -1.064 -10.853 5.721 1.00 62.91 100 ARG A O 1
ATOM 750 N N . LYS A 1 101 ? -0.508 -8.727 5.193 1.00 68.75 101 LYS A N 1
ATOM 751 C CA . LYS A 1 101 ? -1.482 -8.604 4.102 1.00 68.75 101 LYS A CA 1
ATOM 752 C C . LYS A 1 101 ? -1.237 -9.750 3.126 1.00 68.75 101 LYS A C 1
ATOM 754 O O . LYS A 1 101 ? -0.111 -9.925 2.659 1.00 68.75 101 LYS A O 1
ATOM 759 N N . VAL A 1 102 ? -2.277 -10.529 2.843 1.00 70.06 102 VAL A N 1
ATOM 760 C CA . VAL A 1 102 ? -2.220 -11.537 1.786 1.00 70.06 102 VAL A CA 1
ATOM 761 C C . VAL A 1 102 ? -2.094 -10.771 0.472 1.00 70.06 102 VAL A C 1
ATOM 763 O O . VAL A 1 102 ? -3.006 -10.045 0.085 1.00 70.06 102 VAL A O 1
ATOM 766 N N . LEU A 1 103 ? -0.933 -10.864 -0.173 1.00 70.88 103 LEU A N 1
ATOM 767 C CA . LEU A 1 103 ? -0.712 -10.259 -1.483 1.00 70.88 103 LEU A CA 1
ATOM 768 C C . LEU A 1 103 ? -1.480 -11.100 -2.511 1.00 70.88 103 LEU A C 1
ATOM 770 O O . LEU A 1 103 ? -1.187 -12.282 -2.669 1.00 70.88 103 LEU A O 1
ATOM 774 N N . ARG A 1 104 ? -2.473 -10.507 -3.181 1.00 70.81 104 ARG A N 1
ATOM 775 C CA . ARG A 1 104 ? -3.208 -11.122 -4.298 1.00 70.81 104 ARG A CA 1
ATOM 776 C C . ARG A 1 104 ? -3.168 -10.167 -5.488 1.00 70.81 104 ARG A C 1
ATOM 778 O O . ARG A 1 104 ? -3.446 -8.987 -5.313 1.00 70.81 104 ARG A O 1
ATOM 785 N N . ASP A 1 105 ? -2.754 -10.664 -6.651 1.00 72.00 105 ASP A N 1
ATOM 786 C CA . ASP A 1 105 ? -2.832 -10.005 -7.967 1.00 72.00 105 ASP A CA 1
ATOM 787 C C . ASP A 1 105 ? -2.470 -8.511 -8.039 1.00 72.00 105 ASP A C 1
ATOM 789 O O . ASP A 1 105 ? -3.027 -7.737 -8.819 1.00 72.00 105 ASP A O 1
ATOM 793 N N . ASN A 1 106 ? -1.426 -8.107 -7.307 1.00 86.94 106 ASN A N 1
ATOM 794 C CA . ASN A 1 106 ? -0.909 -6.732 -7.330 1.00 86.94 106 ASN A CA 1
ATOM 795 C C . ASN A 1 106 ? -0.405 -6.282 -8.712 1.00 86.94 106 ASN A C 1
ATOM 797 O O . ASN A 1 106 ? -0.160 -5.094 -8.918 1.00 86.94 106 ASN A O 1
ATOM 801 N N . ILE A 1 107 ? -0.260 -7.206 -9.667 1.00 91.38 107 ILE A N 1
ATOM 802 C CA . ILE A 1 107 ? 0.144 -6.893 -11.038 1.00 91.38 107 ILE A CA 1
ATOM 803 C C . ILE A 1 107 ? -0.842 -5.934 -11.722 1.00 91.38 107 ILE A C 1
ATOM 805 O O . ILE A 1 107 ? -0.428 -5.077 -12.504 1.00 91.38 107 ILE A O 1
ATOM 809 N N . GLN A 1 108 ? -2.129 -5.986 -11.357 1.00 89.69 108 GLN A N 1
ATOM 810 C CA . GLN A 1 108 ? -3.137 -5.043 -11.853 1.00 89.69 108 GLN A CA 1
ATOM 811 C C . GLN A 1 108 ? -2.966 -3.626 -11.281 1.00 89.69 108 GLN A C 1
ATOM 813 O O . GLN A 1 108 ? -3.418 -2.656 -11.894 1.00 89.69 108 GLN A O 1
ATOM 818 N N . GLY A 1 109 ? -2.217 -3.479 -10.180 1.00 92.31 109 GLY A N 1
ATOM 819 C CA . GLY A 1 109 ? -1.776 -2.190 -9.641 1.00 92.31 109 GLY A CA 1
ATOM 820 C C . GLY A 1 109 ? -0.833 -1.426 -10.580 1.00 92.31 109 GLY A C 1
ATOM 821 O O . GLY A 1 109 ? -0.719 -0.203 -10.482 1.00 92.31 109 GLY A O 1
ATOM 822 N N . ILE A 1 110 ? -0.214 -2.104 -11.553 1.00 95.00 110 ILE A N 1
ATOM 823 C CA . ILE A 1 110 ? 0.451 -1.443 -12.679 1.00 95.00 110 ILE A CA 1
ATOM 824 C C . ILE A 1 110 ? -0.632 -0.983 -13.657 1.00 95.00 110 ILE A C 1
ATOM 826 O O . ILE A 1 110 ? -1.102 -1.730 -14.514 1.00 95.00 110 ILE A O 1
ATOM 830 N N . THR A 1 111 ? -1.087 0.254 -13.475 1.00 96.56 111 THR A N 1
ATOM 831 C CA . THR A 1 111 ? -2.257 0.792 -14.178 1.00 96.56 111 THR A CA 1
ATOM 832 C C . THR A 1 111 ? -1.965 1.135 -15.646 1.00 96.56 111 THR A C 1
ATOM 834 O O . THR A 1 111 ? -0.841 1.485 -16.019 1.00 96.56 111 THR A O 1
ATOM 837 N N . LYS A 1 112 ? -3.004 1.127 -16.499 1.00 97.31 112 LYS A N 1
ATOM 838 C CA . LYS A 1 112 ? -2.897 1.532 -17.919 1.00 97.31 112 LYS A CA 1
ATOM 839 C C . LYS A 1 112 ? -2.240 2.916 -18.111 1.00 97.31 112 LYS A C 1
ATOM 841 O O . LYS A 1 112 ? -1.415 3.046 -19.018 1.00 97.31 112 LYS A O 1
ATOM 846 N N . PRO A 1 113 ? -2.524 3.950 -17.285 1.00 98.00 113 PRO A N 1
ATOM 847 C CA . PRO A 1 113 ? -1.811 5.227 -17.356 1.00 98.00 113 PRO A CA 1
ATOM 848 C C . PRO A 1 113 ? -0.307 5.122 -17.073 1.00 98.00 113 PRO A C 1
ATOM 850 O O . PRO A 1 113 ? 0.470 5.803 -17.738 1.00 98.00 113 PRO A O 1
ATOM 853 N N . ALA A 1 114 ? 0.127 4.271 -16.135 1.00 98.00 114 ALA A N 1
ATOM 854 C CA . ALA A 1 114 ? 1.550 4.068 -15.851 1.00 98.00 114 ALA A CA 1
ATOM 855 C C . ALA A 1 114 ? 2.279 3.437 -17.045 1.00 98.00 114 ALA A C 1
ATOM 857 O O . ALA A 1 114 ? 3.309 3.953 -17.479 1.00 98.00 114 ALA A O 1
ATOM 858 N N . ILE A 1 115 ? 1.685 2.397 -17.639 1.00 98.06 115 ILE A N 1
ATOM 859 C CA . ILE A 1 115 ? 2.192 1.761 -18.865 1.00 98.06 115 ILE A CA 1
ATOM 860 C C . ILE A 1 115 ? 2.260 2.779 -20.010 1.00 98.06 115 ILE A C 1
ATOM 862 O O . ILE A 1 115 ? 3.264 2.866 -20.715 1.00 98.06 115 ILE A O 1
ATOM 866 N N . ARG A 1 116 ? 1.233 3.628 -20.157 1.00 98.00 116 ARG A N 1
ATOM 867 C CA . ARG A 1 116 ? 1.232 4.701 -21.160 1.00 98.00 116 ARG A CA 1
ATOM 868 C C . ARG A 1 116 ? 2.380 5.686 -20.932 1.00 98.00 116 ARG A C 1
ATOM 870 O O . ARG A 1 116 ? 3.053 6.026 -21.897 1.00 98.00 116 ARG A O 1
ATOM 877 N N . ARG A 1 117 ? 2.641 6.121 -19.693 1.00 98.38 117 ARG A N 1
ATOM 878 C CA . ARG A 1 117 ? 3.771 7.019 -19.378 1.00 98.38 117 ARG A CA 1
ATOM 879 C C . ARG A 1 117 ? 5.121 6.400 -19.754 1.00 98.38 117 ARG A C 1
ATOM 881 O O . ARG A 1 117 ? 5.943 7.089 -20.351 1.00 98.38 117 ARG A O 1
ATOM 888 N N . LEU A 1 118 ? 5.328 5.112 -19.468 1.00 97.88 118 LEU A N 1
ATOM 889 C CA . LEU A 1 118 ? 6.543 4.387 -19.865 1.00 97.88 118 LEU A CA 1
ATOM 890 C C . LEU A 1 118 ? 6.695 4.314 -21.389 1.00 97.88 118 LEU A C 1
ATOM 892 O O . LEU A 1 118 ? 7.731 4.702 -21.921 1.00 97.88 118 LEU A O 1
ATOM 896 N N . ALA A 1 119 ? 5.645 3.898 -22.098 1.00 97.56 119 ALA A N 1
ATOM 897 C CA . ALA A 1 119 ? 5.657 3.80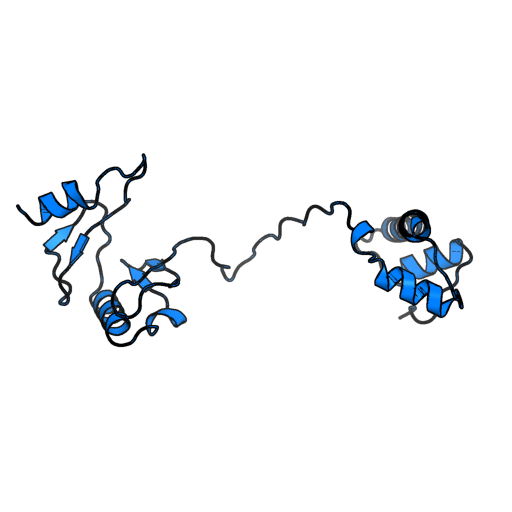6 -23.556 1.00 97.56 119 ALA A CA 1
ATOM 898 C C . ALA A 1 119 ? 5.895 5.173 -24.222 1.00 97.56 119 ALA A C 1
ATOM 900 O O . ALA A 1 119 ? 6.633 5.270 -25.198 1.00 97.56 119 ALA A O 1
ATOM 901 N N . ARG A 1 120 ? 5.317 6.250 -23.673 1.00 98.00 120 ARG A N 1
ATOM 902 C CA . ARG A 1 120 ? 5.553 7.619 -24.155 1.00 98.00 120 ARG A CA 1
ATOM 903 C C . ARG A 1 120 ? 6.999 8.063 -23.950 1.00 98.00 120 ARG A C 1
ATOM 905 O O . ARG A 1 120 ? 7.556 8.655 -24.865 1.00 98.00 120 ARG A O 1
ATOM 912 N N . ARG A 1 121 ? 7.626 7.726 -22.815 1.00 98.25 121 ARG A N 1
ATOM 913 C CA . ARG A 1 121 ? 9.070 7.950 -22.607 1.00 98.25 121 ARG A CA 1
ATOM 914 C C . ARG A 1 121 ? 9.915 7.197 -23.639 1.00 98.25 121 ARG A C 1
ATOM 916 O O . ARG A 1 121 ? 10.923 7.720 -24.084 1.00 98.25 121 ARG A O 1
ATOM 923 N N . GLY A 1 122 ? 9.472 6.010 -24.051 1.00 97.25 122 GLY A N 1
ATOM 924 C CA . GLY A 1 122 ? 10.072 5.244 -25.147 1.00 97.25 122 GLY A CA 1
ATOM 925 C C . GLY A 1 122 ? 9.711 5.726 -26.560 1.00 97.25 122 GLY A C 1
ATOM 926 O O . GLY A 1 122 ? 9.982 5.008 -27.513 1.00 97.25 122 GLY A O 1
ATOM 927 N N . GLY A 1 123 ? 9.054 6.881 -26.724 1.00 97.38 123 GLY A N 1
ATOM 928 C CA . GLY A 1 123 ? 8.715 7.439 -28.042 1.00 97.38 123 GLY A CA 1
ATOM 929 C C . GLY A 1 123 ? 7.537 6.765 -28.758 1.00 97.38 123 GLY A C 1
ATOM 930 O O . GLY A 1 123 ? 7.250 7.070 -29.915 1.00 97.38 123 GLY A O 1
ATOM 931 N N . VAL A 1 124 ? 6.802 5.868 -28.096 1.00 97.62 124 VAL A N 1
ATOM 932 C CA . VAL A 1 124 ? 5.662 5.175 -28.710 1.00 97.62 124 VAL A CA 1
ATOM 933 C C . VAL A 1 124 ? 4.515 6.165 -28.926 1.00 97.62 124 VAL A C 1
ATOM 935 O O . VAL A 1 124 ? 4.046 6.777 -27.967 1.00 97.62 124 VAL A O 1
ATOM 938 N N . LYS A 1 125 ? 4.003 6.294 -30.160 1.00 96.88 125 LYS A N 1
ATOM 939 C CA . LYS A 1 125 ? 2.913 7.233 -30.519 1.00 96.88 125 LYS A CA 1
ATOM 940 C C . LYS A 1 125 ? 1.508 6.647 -30.310 1.00 96.88 125 LYS A C 1
ATOM 942 O O . LYS A 1 125 ? 0.656 7.273 -29.674 1.00 96.88 125 LYS A O 1
ATOM 947 N N . ARG A 1 126 ? 1.255 5.417 -30.768 1.00 97.00 126 ARG A N 1
ATOM 948 C CA . ARG A 1 126 ? -0.022 4.691 -30.587 1.00 97.00 126 ARG A CA 1
ATOM 949 C C . ARG A 1 126 ? 0.214 3.364 -29.871 1.00 97.00 126 ARG A C 1
ATOM 951 O O . ARG A 1 126 ? 1.274 2.777 -30.016 1.00 97.00 126 ARG A O 1
ATOM 958 N N . ILE A 1 127 ? -0.747 2.940 -29.052 1.00 96.94 127 ILE A N 1
ATOM 959 C CA . ILE A 1 127 ? -0.641 1.741 -28.209 1.00 96.94 127 ILE A CA 1
ATOM 960 C C . ILE A 1 127 ? -1.929 0.940 -28.392 1.00 96.94 127 ILE A C 1
ATOM 962 O O . ILE A 1 127 ? -3.010 1.499 -28.200 1.00 96.94 127 ILE A O 1
ATOM 966 N N . SER A 1 128 ? -1.805 -0.334 -28.763 1.00 97.00 128 SER A N 1
ATOM 967 C CA . SER A 1 128 ? -2.934 -1.270 -28.833 1.00 97.00 128 SER A CA 1
ATOM 968 C C . SER A 1 128 ? -3.436 -1.635 -27.431 1.00 97.00 128 SER A C 1
ATOM 970 O O . SER A 1 128 ? -2.666 -1.645 -26.471 1.00 97.00 128 SER A O 1
ATOM 972 N N . GLY A 1 129 ? -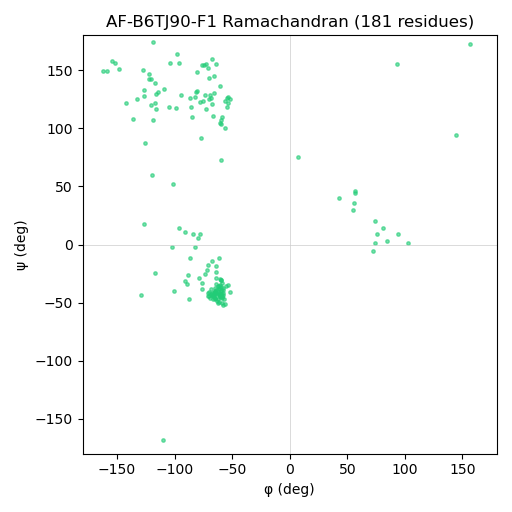4.723 -1.970 -27.308 1.00 95.19 129 GLY A N 1
ATOM 973 C CA . GLY A 1 129 ? -5.328 -2.390 -26.041 1.00 95.19 129 GLY A CA 1
ATOM 974 C C . GLY A 1 129 ? -4.704 -3.657 -25.444 1.00 95.19 129 GLY A C 1
ATOM 975 O O . GLY A 1 129 ? -4.628 -3.777 -24.225 1.00 95.19 129 GLY A O 1
ATOM 976 N N . LEU A 1 130 ? -4.191 -4.563 -26.281 1.00 95.81 130 LEU A N 1
ATOM 977 C CA . LEU A 1 130 ? -3.587 -5.825 -25.829 1.00 95.81 130 LEU A CA 1
ATOM 978 C C . LEU A 1 130 ? -2.223 -5.629 -25.141 1.00 95.81 130 LEU A C 1
ATOM 980 O O . LEU A 1 130 ? -1.823 -6.436 -24.309 1.00 95.81 130 LEU A O 1
ATOM 984 N N . ILE A 1 131 ? -1.539 -4.509 -25.408 1.00 97.19 131 ILE A N 1
ATOM 985 C CA . ILE A 1 131 ? -0.203 -4.220 -24.860 1.00 97.19 131 ILE A CA 1
ATOM 986 C C . ILE A 1 131 ? -0.217 -4.082 -23.333 1.00 97.19 131 ILE A C 1
ATOM 988 O O . ILE A 1 131 ? 0.815 -4.278 -22.694 1.00 97.19 131 ILE A O 1
ATOM 992 N N . TYR A 1 132 ? -1.356 -3.752 -22.718 1.00 96.62 132 TYR A N 1
ATOM 993 C CA . TYR A 1 132 ? -1.417 -3.552 -21.268 1.00 96.62 132 TYR A CA 1
ATOM 994 C C . TYR A 1 132 ? -1.187 -4.843 -20.480 1.00 96.62 132 TYR A C 1
ATOM 996 O O . TYR A 1 132 ? -0.450 -4.815 -19.496 1.00 96.62 132 TYR A O 1
ATOM 1004 N N . GLU A 1 133 ? -1.796 -5.955 -20.890 1.00 95.50 133 GLU A N 1
ATOM 1005 C CA . GLU A 1 133 ? -1.562 -7.246 -20.230 1.00 95.50 133 GLU A CA 1
ATOM 1006 C C . GLU A 1 133 ? -0.209 -7.833 -20.632 1.00 95.50 133 GLU A C 1
ATOM 1008 O O . GLU A 1 133 ? 0.527 -8.299 -19.765 1.00 95.50 133 GLU A O 1
ATOM 1013 N N . GLU A 1 134 ? 0.195 -7.680 -21.896 1.00 97.06 134 GLU A N 1
ATOM 1014 C CA . GLU A 1 134 ? 1.513 -8.131 -22.360 1.00 97.06 134 GLU A CA 1
ATOM 1015 C C . GLU A 1 134 ? 2.654 -7.464 -21.574 1.00 97.06 134 GLU A C 1
ATOM 1017 O O . GLU A 1 134 ? 3.552 -8.121 -21.051 1.00 97.06 134 GLU A O 1
ATOM 1022 N N . THR A 1 135 ? 2.574 -6.141 -21.384 1.00 97.62 135 THR A N 1
ATOM 1023 C CA . THR A 1 135 ? 3.582 -5.395 -20.613 1.00 97.62 135 THR A CA 1
ATOM 1024 C C . THR A 1 135 ? 3.633 -5.860 -19.158 1.00 97.62 135 THR A C 1
ATOM 1026 O O . THR A 1 135 ? 4.708 -5.899 -18.561 1.00 97.62 135 THR A O 1
ATOM 1029 N N . ARG A 1 136 ? 2.486 -6.221 -18.569 1.00 96.88 136 ARG A N 1
ATOM 1030 C CA . ARG A 1 136 ? 2.434 -6.769 -17.208 1.00 96.88 136 ARG A CA 1
ATOM 1031 C C . ARG A 1 136 ? 3.083 -8.146 -17.131 1.00 96.88 136 ARG A C 1
ATOM 1033 O O . ARG A 1 136 ? 3.839 -8.383 -16.190 1.00 96.88 136 ARG A O 1
ATOM 1040 N N . GLY A 1 137 ? 2.844 -9.011 -18.116 1.00 96.50 137 GLY A N 1
ATOM 1041 C CA . GLY A 1 137 ? 3.505 -10.312 -18.232 1.00 96.50 137 GLY A CA 1
ATOM 1042 C C . GLY A 1 137 ? 5.026 -10.174 -18.297 1.00 96.50 137 GLY A C 1
ATOM 1043 O O . GLY A 1 137 ? 5.738 -10.732 -17.461 1.00 96.50 137 GLY A O 1
ATOM 1044 N N . VAL A 1 138 ? 5.523 -9.334 -19.208 1.00 97.25 138 VAL A N 1
ATOM 1045 C CA . VAL A 1 138 ? 6.965 -9.067 -19.361 1.00 97.25 138 VAL A CA 1
ATOM 1046 C C . VAL A 1 138 ? 7.572 -8.476 -18.085 1.00 97.25 138 VAL A C 1
ATOM 1048 O O . VAL A 1 138 ? 8.640 -8.907 -17.648 1.00 97.25 138 VAL A O 1
ATOM 1051 N N . LEU A 1 139 ? 6.893 -7.514 -17.452 1.00 96.94 139 LEU A N 1
ATOM 1052 C CA . LEU A 1 139 ? 7.357 -6.908 -16.202 1.00 96.94 139 LEU A CA 1
ATOM 1053 C C . LEU A 1 139 ? 7.443 -7.935 -15.068 1.00 96.94 139 LEU A C 1
ATOM 1055 O O . LEU A 1 139 ? 8.403 -7.912 -14.299 1.00 96.94 139 LEU A O 1
ATOM 1059 N N . LYS A 1 140 ? 6.461 -8.835 -14.968 1.00 95.50 140 LYS A N 1
ATOM 1060 C CA . LYS A 1 140 ? 6.451 -9.901 -13.964 1.00 95.50 140 LYS A CA 1
ATOM 1061 C C . LYS A 1 140 ? 7.657 -10.824 -14.138 1.00 95.50 140 LYS A C 1
ATOM 1063 O O . LYS A 1 140 ? 8.398 -11.010 -13.180 1.00 95.50 140 LYS A O 1
ATOM 1068 N N . ILE A 1 141 ? 7.904 -11.303 -15.359 1.00 96.31 141 ILE A N 1
ATOM 1069 C CA . ILE A 1 141 ? 9.056 -12.167 -15.675 1.00 96.31 141 ILE A CA 1
ATOM 1070 C C . ILE A 1 141 ? 10.376 -11.459 -15.344 1.00 96.31 141 ILE A C 1
ATOM 1072 O O . ILE A 1 141 ? 11.272 -12.045 -14.736 1.00 96.31 141 ILE A O 1
ATOM 1076 N N . PHE A 1 142 ? 10.494 -10.179 -15.709 1.00 96.19 142 PHE A N 1
ATOM 1077 C CA . PHE A 1 142 ? 11.681 -9.387 -15.400 1.00 96.19 142 PHE A CA 1
ATOM 1078 C C . PHE A 1 142 ? 11.939 -9.304 -13.888 1.00 96.19 142 PHE A C 1
ATOM 1080 O O . PHE A 1 142 ? 13.048 -9.592 -13.436 1.00 96.19 142 PHE A O 1
ATOM 1087 N N . LEU A 1 143 ? 10.918 -8.948 -13.102 1.00 96.12 143 LEU A N 1
ATOM 1088 C CA . LEU A 1 143 ? 11.039 -8.838 -11.648 1.00 96.12 143 LEU A CA 1
ATOM 1089 C C . LEU A 1 143 ? 11.317 -10.190 -10.989 1.00 96.12 143 LEU A C 1
ATOM 1091 O O . LEU A 1 143 ? 12.152 -10.251 -10.095 1.00 96.12 143 LEU A O 1
ATOM 1095 N N . GLU A 1 144 ? 10.675 -11.269 -11.436 1.00 95.94 144 GLU A N 1
ATOM 1096 C CA . GLU A 1 144 ? 10.925 -12.618 -10.915 1.00 95.94 144 GLU A CA 1
ATOM 1097 C C . GLU A 1 144 ? 12.390 -13.026 -11.076 1.00 95.94 144 GLU A C 1
ATOM 1099 O O . GLU A 1 144 ? 12.988 -13.534 -10.130 1.00 95.94 144 GLU A O 1
ATOM 1104 N N . ASN A 1 145 ? 12.992 -12.758 -12.236 1.00 96.50 145 ASN A N 1
ATOM 1105 C CA . ASN A 1 145 ? 14.393 -13.090 -12.475 1.00 96.50 145 ASN A CA 1
ATOM 1106 C C . ASN A 1 145 ? 15.340 -12.259 -11.601 1.00 96.50 145 ASN A C 1
ATOM 1108 O O . ASN A 1 145 ? 16.251 -12.814 -10.993 1.00 96.50 145 ASN A O 1
ATOM 1112 N N . VAL A 1 146 ? 15.137 -10.941 -11.514 1.00 97.12 146 VAL A N 1
ATOM 1113 C CA . VAL A 1 146 ? 15.993 -10.060 -10.696 1.00 97.12 146 VAL A CA 1
ATOM 1114 C C . VAL A 1 146 ? 15.854 -10.372 -9.205 1.00 97.12 146 VAL A C 1
ATOM 1116 O O . VAL A 1 146 ? 16.856 -10.459 -8.500 1.00 97.12 146 VAL A O 1
ATOM 1119 N N . ILE A 1 147 ? 14.625 -10.565 -8.716 1.00 97.00 147 ILE A N 1
ATOM 1120 C CA . ILE A 1 147 ? 14.361 -10.836 -7.297 1.00 97.00 147 ILE A CA 1
ATOM 1121 C C . ILE A 1 147 ? 14.898 -12.211 -6.901 1.00 97.00 147 ILE A C 1
ATOM 1123 O O . ILE A 1 147 ? 15.452 -12.332 -5.812 1.00 97.00 147 ILE A O 1
ATOM 1127 N N . ARG A 1 148 ? 14.791 -13.227 -7.769 1.00 97.31 148 ARG A N 1
ATOM 1128 C CA . ARG A 1 148 ? 15.357 -14.560 -7.509 1.00 97.31 148 ARG A CA 1
ATOM 1129 C C . ARG A 1 148 ? 16.856 -14.473 -7.231 1.00 97.31 148 ARG A C 1
ATOM 1131 O O . ARG A 1 148 ? 17.299 -14.935 -6.186 1.00 97.31 148 ARG A O 1
ATOM 1138 N N . ASP A 1 149 ? 17.600 -13.806 -8.111 1.00 97.00 149 ASP A N 1
ATOM 1139 C CA . ASP A 1 149 ? 19.045 -13.617 -7.950 1.00 97.00 149 ASP A CA 1
ATOM 1140 C C . ASP A 1 149 ? 19.380 -12.761 -6.713 1.00 97.00 149 ASP A C 1
ATOM 1142 O O . ASP A 1 149 ? 20.298 -13.087 -5.960 1.00 97.00 149 ASP A O 1
ATOM 1146 N N . ALA A 1 150 ? 18.624 -11.685 -6.460 1.00 97.44 150 ALA A N 1
ATOM 1147 C CA . ALA A 1 150 ? 18.845 -10.819 -5.299 1.00 97.44 150 ALA A CA 1
ATOM 1148 C C . ALA A 1 150 ? 18.638 -11.570 -3.973 1.00 97.44 150 ALA A C 1
ATOM 1150 O O . ALA A 1 150 ? 19.449 -11.442 -3.056 1.00 97.44 150 ALA A O 1
ATOM 1151 N N . VAL A 1 151 ? 17.591 -12.397 -3.882 1.00 97.81 151 VAL A N 1
ATOM 1152 C CA . VAL A 1 151 ? 17.337 -13.244 -2.708 1.00 97.81 151 VAL A CA 1
ATOM 1153 C C . VAL A 1 151 ? 18.460 -14.264 -2.524 1.00 97.81 151 VAL A C 1
ATOM 1155 O O . VAL A 1 151 ? 18.913 -14.442 -1.397 1.00 9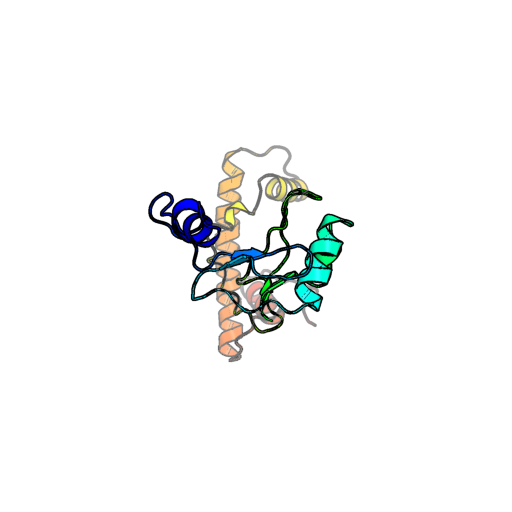7.81 151 VAL A O 1
ATOM 1158 N N . THR A 1 152 ? 18.992 -14.851 -3.602 1.00 97.12 152 THR A N 1
ATOM 1159 C CA . THR A 1 152 ? 20.155 -15.752 -3.517 1.00 97.12 152 THR A CA 1
ATOM 1160 C C . THR A 1 152 ? 21.374 -15.067 -2.886 1.00 97.12 152 THR A C 1
ATOM 1162 O O . THR A 1 152 ? 22.030 -15.657 -2.027 1.00 97.12 152 THR A O 1
ATOM 1165 N N . TYR A 1 153 ? 21.666 -13.809 -3.237 1.00 96.69 153 TYR A N 1
ATOM 1166 C CA . TYR A 1 153 ? 22.746 -13.048 -2.589 1.00 96.69 153 TYR A CA 1
ATOM 1167 C C . TYR A 1 153 ? 22.464 -12.766 -1.107 1.00 96.69 153 TYR A C 1
ATOM 1169 O O . TYR A 1 153 ? 23.357 -12.901 -0.265 1.00 96.69 153 TYR A O 1
ATOM 1177 N N . THR A 1 154 ? 21.220 -12.417 -0.769 1.00 97.75 154 THR A N 1
ATOM 1178 C CA . THR A 1 154 ? 20.796 -12.199 0.621 1.00 97.75 154 THR A CA 1
ATOM 1179 C C . THR A 1 154 ? 20.959 -13.462 1.475 1.00 97.75 154 THR A C 1
ATOM 1181 O O . THR A 1 154 ? 21.494 -13.386 2.586 1.00 97.75 154 THR A O 1
ATOM 1184 N N . GLU A 1 155 ? 20.546 -14.619 0.952 1.00 97.00 155 GLU A N 1
ATOM 1185 C CA . GLU A 1 155 ? 20.659 -15.921 1.618 1.00 97.00 155 GLU A CA 1
ATOM 1186 C C . GLU A 1 155 ? 22.118 -16.354 1.777 1.00 97.00 155 GLU A C 1
ATOM 1188 O O . GLU A 1 155 ? 22.516 -16.775 2.865 1.00 97.00 155 GLU A O 1
ATOM 1193 N N . HIS A 1 156 ? 22.941 -16.176 0.738 1.00 97.00 156 HIS A N 1
ATOM 1194 C CA . HIS A 1 156 ? 24.377 -16.461 0.797 1.00 97.00 156 HIS A CA 1
ATOM 1195 C C . HIS A 1 156 ? 25.074 -15.659 1.908 1.00 97.00 156 HIS A C 1
ATOM 1197 O O . HIS A 1 156 ? 25.906 -16.191 2.642 1.00 97.00 156 HIS A O 1
ATOM 1203 N N . ALA A 1 157 ? 24.671 -14.400 2.096 1.00 95.94 157 ALA A N 1
ATOM 1204 C CA . ALA A 1 157 ? 25.163 -13.535 3.165 1.00 95.94 157 ALA A CA 1
ATOM 1205 C C . ALA A 1 157 ? 24.515 -13.799 4.542 1.00 95.94 157 ALA A C 1
ATOM 1207 O O . ALA A 1 157 ? 24.766 -13.045 5.483 1.00 95.94 157 ALA A O 1
ATOM 1208 N N . ARG A 1 158 ? 23.669 -14.834 4.677 1.00 96.62 158 ARG A N 1
ATOM 1209 C CA . ARG A 1 158 ? 22.929 -15.198 5.904 1.00 96.62 158 ARG A CA 1
ATOM 1210 C C . ARG A 1 158 ? 22.087 -14.051 6.480 1.00 96.62 158 ARG A C 1
ATOM 1212 O O . ARG A 1 158 ? 21.860 -13.976 7.689 1.00 96.62 158 ARG A O 1
ATOM 1219 N N . ARG A 1 159 ? 21.607 -13.149 5.621 1.00 97.25 159 ARG A N 1
ATOM 1220 C CA . ARG A 1 159 ? 20.732 -12.030 5.995 1.00 97.25 159 ARG A CA 1
ATOM 1221 C C . ARG A 1 159 ? 19.270 -12.403 5.760 1.00 97.25 159 ARG A C 1
ATOM 1223 O O . ARG A 1 159 ? 18.949 -13.247 4.936 1.00 97.25 159 ARG A O 1
ATOM 1230 N N . LYS A 1 160 ? 18.363 -11.738 6.480 1.00 96.25 160 LYS A N 1
ATOM 1231 C CA . LYS A 1 160 ? 16.904 -11.820 6.244 1.00 96.25 160 LYS A CA 1
ATOM 1232 C C . LYS A 1 160 ? 16.351 -10.604 5.495 1.00 96.25 160 LYS A C 1
ATOM 1234 O O . LYS A 1 160 ? 15.160 -10.547 5.204 1.00 96.25 160 LYS A O 1
ATOM 1239 N N . THR A 1 161 ? 17.215 -9.635 5.204 1.00 95.88 161 THR A N 1
ATOM 1240 C CA . THR A 1 161 ? 16.859 -8.352 4.601 1.00 95.88 161 THR A CA 1
ATOM 1241 C C . THR A 1 161 ? 17.608 -8.203 3.288 1.00 95.88 161 THR A C 1
ATOM 1243 O O . THR A 1 161 ? 18.843 -8.201 3.284 1.00 95.88 161 THR A O 1
ATOM 1246 N N . VAL A 1 162 ? 16.855 -8.071 2.194 1.00 96.62 162 VAL A N 1
ATOM 1247 C CA . VAL A 1 162 ? 17.402 -7.754 0.871 1.00 96.62 162 VAL A CA 1
ATOM 1248 C C . VAL A 1 162 ? 17.926 -6.321 0.896 1.00 96.62 162 VAL A C 1
ATOM 1250 O O . VAL A 1 162 ? 17.205 -5.400 1.282 1.00 96.62 162 VAL A O 1
ATOM 1253 N N . THR A 1 163 ? 19.185 -6.139 0.512 1.00 96.06 163 THR A N 1
ATOM 1254 C CA . THR A 1 163 ? 19.846 -4.827 0.457 1.00 96.06 163 THR A CA 1
ATOM 1255 C C . THR A 1 163 ? 19.829 -4.263 -0.962 1.00 96.06 163 THR A C 1
ATOM 1257 O O . THR A 1 163 ? 19.621 -4.993 -1.932 1.00 96.06 163 THR A O 1
ATOM 1260 N N . ALA A 1 164 ? 20.088 -2.959 -1.105 1.00 95.69 164 ALA A N 1
ATOM 1261 C CA . ALA A 1 164 ? 20.259 -2.343 -2.421 1.00 95.69 164 ALA A CA 1
ATOM 1262 C C . ALA A 1 164 ? 21.394 -3.016 -3.217 1.00 95.69 164 ALA A C 1
ATOM 1264 O O . ALA A 1 164 ? 21.250 -3.257 -4.414 1.00 95.69 164 ALA A O 1
ATOM 1265 N N . MET A 1 165 ? 22.475 -3.409 -2.536 1.00 95.81 165 MET A N 1
ATOM 1266 C CA . MET A 1 165 ? 23.612 -4.084 -3.159 1.00 95.81 165 MET A CA 1
ATOM 1267 C C . MET A 1 165 ? 23.264 -5.461 -3.721 1.00 95.81 165 MET A C 1
ATOM 1269 O O . MET A 1 165 ? 23.719 -5.787 -4.814 1.00 95.81 165 MET A O 1
ATOM 1273 N N . ASP A 1 166 ? 22.403 -6.232 -3.049 1.00 96.75 166 ASP A N 1
ATOM 1274 C CA . ASP A 1 166 ? 21.939 -7.525 -3.576 1.00 96.75 166 ASP A CA 1
ATOM 1275 C C . ASP A 1 166 ? 21.231 -7.348 -4.932 1.00 96.75 166 ASP A C 1
ATOM 1277 O O . ASP A 1 166 ? 21.448 -8.120 -5.867 1.00 96.75 166 ASP A O 1
ATOM 1281 N N . VAL A 1 167 ? 20.431 -6.284 -5.070 1.00 96.88 167 VAL A N 1
ATOM 1282 C CA . VAL A 1 167 ? 19.741 -5.943 -6.324 1.00 96.88 167 VAL A CA 1
ATOM 1283 C C . VAL A 1 167 ? 20.723 -5.440 -7.385 1.00 96.88 167 VAL A C 1
ATOM 1285 O O . VAL A 1 167 ? 20.625 -5.842 -8.544 1.00 96.88 167 VAL A O 1
ATOM 1288 N N . VAL A 1 168 ? 21.693 -4.598 -7.012 1.00 96.75 168 VAL A N 1
ATOM 1289 C CA . VAL A 1 168 ? 22.741 -4.113 -7.931 1.00 96.75 168 VAL A CA 1
ATOM 1290 C C . VAL A 1 168 ? 23.561 -5.280 -8.485 1.00 96.75 168 VAL A C 1
ATOM 1292 O O . VAL A 1 168 ? 23.825 -5.329 -9.688 1.00 96.75 168 VAL A O 1
ATOM 129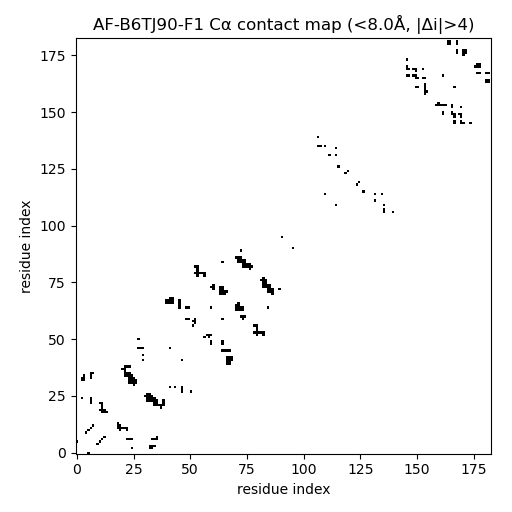5 N N . TYR A 1 169 ? 23.923 -6.251 -7.646 1.00 95.88 169 TYR A N 1
ATOM 1296 C CA . TYR A 1 169 ? 24.656 -7.442 -8.074 1.00 95.88 169 TYR A CA 1
ATOM 1297 C C . TYR A 1 169 ? 23.814 -8.367 -8.954 1.00 95.88 169 TYR A C 1
ATOM 1299 O O . TYR A 1 169 ? 24.301 -8.802 -10.000 1.00 95.88 169 TYR A O 1
ATOM 1307 N N . ALA A 1 170 ? 22.545 -8.600 -8.605 1.00 96.94 170 ALA A N 1
ATOM 1308 C CA . ALA A 1 170 ? 21.610 -9.354 -9.442 1.00 96.94 170 ALA A CA 1
ATOM 1309 C C . ALA A 1 170 ? 21.467 -8.736 -10.843 1.00 96.94 170 ALA A C 1
ATOM 1311 O O . ALA A 1 170 ? 21.598 -9.419 -11.860 1.00 96.94 170 ALA A O 1
ATOM 1312 N N . LEU A 1 171 ? 21.280 -7.418 -10.909 1.00 96.81 171 LEU A N 1
ATOM 1313 C CA . LEU A 1 171 ? 21.180 -6.682 -12.166 1.00 96.81 171 LEU A CA 1
ATOM 1314 C C . LEU A 1 171 ? 22.484 -6.724 -12.974 1.00 96.81 171 LEU A C 1
ATOM 1316 O O . LEU A 1 171 ? 22.445 -6.948 -14.185 1.00 96.81 171 LEU A O 1
ATOM 1320 N N . LYS A 1 172 ? 23.644 -6.581 -12.319 1.00 95.62 172 LYS A N 1
ATOM 1321 C CA . LYS A 1 172 ? 24.960 -6.704 -12.968 1.00 95.62 172 LYS A CA 1
ATOM 1322 C C . LYS A 1 172 ? 25.162 -8.096 -13.576 1.00 95.62 172 LYS A C 1
ATOM 1324 O O . LYS A 1 172 ? 25.620 -8.194 -14.711 1.00 95.62 172 LYS A O 1
ATOM 1329 N N . ARG A 1 173 ? 24.771 -9.162 -12.866 1.00 95.12 173 ARG A N 1
ATOM 1330 C CA . ARG A 1 173 ? 24.831 -10.552 -13.356 1.00 95.12 173 ARG A CA 1
ATOM 1331 C C . ARG A 1 173 ? 23.971 -10.768 -14.604 1.00 95.12 173 ARG A C 1
ATOM 1333 O O . ARG A 1 173 ? 24.371 -11.506 -15.495 1.00 95.12 173 ARG A O 1
ATOM 1340 N N . GLN A 1 174 ? 22.826 -10.095 -14.694 1.00 93.25 174 GLN A N 1
ATOM 1341 C CA . GLN A 1 174 ? 21.931 -10.149 -15.856 1.00 93.25 174 GLN A CA 1
ATOM 1342 C C . GLN A 1 174 ? 22.325 -9.183 -16.989 1.00 93.25 174 GLN A C 1
ATOM 1344 O O . GLN A 1 174 ? 21.549 -8.989 -17.926 1.00 93.25 174 GLN A O 1
ATOM 1349 N N . GLY A 1 175 ? 23.499 -8.546 -16.911 1.00 95.25 175 GLY A N 1
ATOM 1350 C CA . GLY A 1 175 ? 23.981 -7.603 -17.925 1.00 95.25 175 GLY A CA 1
ATOM 1351 C C . GLY A 1 175 ? 23.272 -6.243 -17.915 1.00 95.25 175 GLY A C 1
ATOM 1352 O O . GLY A 1 175 ? 23.299 -5.530 -18.914 1.00 95.25 175 GLY A O 1
ATOM 1353 N N . ARG A 1 176 ? 22.618 -5.869 -16.808 1.00 95.12 176 ARG A N 1
ATOM 1354 C CA . ARG A 1 176 ? 21.835 -4.628 -16.657 1.00 95.12 176 ARG A CA 1
ATOM 1355 C C . ARG A 1 176 ? 22.385 -3.744 -15.538 1.00 95.12 176 ARG A C 1
ATOM 1357 O O . ARG A 1 176 ? 21.688 -3.456 -14.573 1.00 95.12 176 ARG A O 1
ATOM 1364 N N . THR A 1 177 ? 23.643 -3.327 -15.643 1.00 93.75 177 THR A N 1
ATOM 1365 C CA . THR A 1 177 ? 24.316 -2.519 -14.612 1.00 93.75 177 THR A CA 1
ATOM 1366 C C . THR A 1 177 ? 23.526 -1.254 -14.254 1.00 93.75 177 THR A C 1
ATOM 1368 O O . THR A 1 177 ? 23.189 -0.456 -15.128 1.00 93.75 177 THR A O 1
ATOM 1371 N N . LEU A 1 178 ? 23.258 -1.066 -12.958 1.00 94.56 178 LEU A N 1
ATOM 1372 C CA . LEU A 1 178 ? 22.532 0.079 -12.406 1.00 94.56 178 LEU A CA 1
ATOM 1373 C C . LEU A 1 178 ? 23.462 0.920 -11.519 1.00 94.56 178 LEU A C 1
ATOM 1375 O O . LEU A 1 178 ? 24.140 0.381 -10.646 1.00 94.56 178 LEU A O 1
ATOM 1379 N N . TYR A 1 179 ? 23.470 2.238 -11.730 1.00 94.12 179 TYR A N 1
ATOM 1380 C CA . TYR A 1 179 ? 24.288 3.201 -10.983 1.00 94.12 179 TYR A CA 1
ATOM 1381 C C . TYR A 1 179 ? 23.451 3.980 -9.956 1.00 94.12 179 TYR A C 1
ATOM 1383 O O . TYR A 1 179 ? 22.242 4.123 -10.125 1.00 94.12 179 TYR A O 1
ATOM 1391 N N . GLY A 1 180 ? 24.103 4.509 -8.912 1.00 93.50 180 GLY A N 1
ATOM 1392 C CA . GLY A 1 180 ? 23.479 5.400 -7.917 1.00 93.50 180 GLY A CA 1
ATOM 1393 C C . GLY A 1 180 ? 22.931 4.727 -6.650 1.00 93.50 180 GLY A C 1
ATOM 1394 O O . GLY A 1 180 ? 22.277 5.394 -5.859 1.00 93.50 180 GLY A O 1
ATOM 1395 N N . PHE A 1 181 ? 23.201 3.433 -6.441 1.00 91.12 181 PHE A N 1
ATOM 1396 C CA . PHE A 1 181 ? 22.643 2.641 -5.328 1.00 91.12 181 PHE A CA 1
ATOM 1397 C C . PHE A 1 181 ? 23.700 1.919 -4.465 1.00 91.12 181 PHE A C 1
ATOM 1399 O O . PHE A 1 181 ? 23.362 0.978 -3.753 1.00 91.12 181 PHE A O 1
ATOM 1406 N N . GLY A 1 182 ? 24.972 2.327 -4.540 1.00 80.00 182 GLY A N 1
ATOM 1407 C CA . GLY A 1 182 ? 26.094 1.711 -3.812 1.00 80.00 182 GLY A CA 1
ATOM 1408 C C . GLY A 1 182 ? 26.534 2.484 -2.570 1.00 80.00 182 GLY A C 1
ATOM 1409 O O . GLY A 1 182 ? 27.705 2.844 -2.487 1.00 80.00 182 GLY A O 1
ATOM 1410 N N . GLY A 1 183 ? 25.584 2.805 -1.688 1.00 70.62 183 GLY A N 1
ATOM 1411 C CA . GLY A 1 183 ? 25.834 3.490 -0.412 1.00 70.62 183 GLY A CA 1
ATOM 1412 C C . GLY A 1 183 ? 26.092 2.546 0.752 1.00 70.62 183 GLY A C 1
ATOM 1413 O O . GLY A 1 183 ? 25.792 1.337 0.615 1.00 70.62 183 GLY A O 1
#

Foldseek 3Di:
DAQACCCVVPQQDDDPNDGDPWDFDADLQRHTRYIDPPAARADSVLSVQVVVCLVPPCSCQVVARDGNNDGFHWDDDDRNPDTDTHDDDDDDPDDPPPPPPDDDPCLPVCDPVNVVVVVVVVVNDDDDPVVSVVVSVVVVVVCVQLVVQQVVVCVVVVHPDRALVSSQVSCVVVVRHDDDRPD

Solvent-accessible surface area (backbone atoms only — not comparable to full-atom values): 11197 Å² total; per-residue (Å²): 132,57,58,51,56,45,44,56,66,70,58,50,38,76,56,95,90,41,62,60,85,54,48,71,46,63,46,96,87,60,49,75,70,27,66,39,96,70,45,68,68,70,49,71,70,38,49,53,48,52,53,46,22,41,79,42,64,63,67,33,54,86,79,34,43,51,58,48,88,43,74,19,47,52,51,95,54,46,81,62,79,40,89,37,68,49,75,72,98,67,86,64,95,69,84,78,78,73,73,77,77,81,88,69,77,63,67,67,72,66,38,70,69,58,55,48,53,53,40,47,75,70,68,50,86,79,80,66,83,68,53,58,61,53,51,47,52,54,50,50,56,52,48,53,57,41,48,53,45,14,48,50,49,20,52,75,69,74,44,96,63,81,49,62,57,29,45,40,50,25,28,40,75,72,74,50,75,67,85,93,56,89,126

Radius of gyration: 30.92 Å; Cα contacts (8 Å, |Δi|>4): 183; chains: 1; bounding box: 72×37×72 Å